Protein AF-A0A1I7TCU0-F1 (afdb_monomer_lite)

pLDDT: mean 70.26, std 19.65, range [34.94, 95.06]

Structure (mmCIF, N/CA/C/O backbone):
data_AF-A0A1I7TCU0-F1
#
_entry.id   AF-A0A1I7TCU0-F1
#
loop_
_atom_site.group_PDB
_atom_site.id
_atom_site.type_symbol
_atom_site.label_atom_id
_atom_site.label_alt_id
_atom_site.label_comp_id
_atom_site.label_asym_id
_atom_site.label_entity_id
_atom_site.label_seq_id
_atom_site.pdbx_PDB_ins_code
_atom_site.Cartn_x
_atom_site.Cartn_y
_atom_site.Cartn_z
_atom_site.occupancy
_atom_site.B_iso_or_equiv
_atom_site.auth_seq_id
_atom_site.auth_comp_id
_atom_site.auth_asym_id
_atom_sit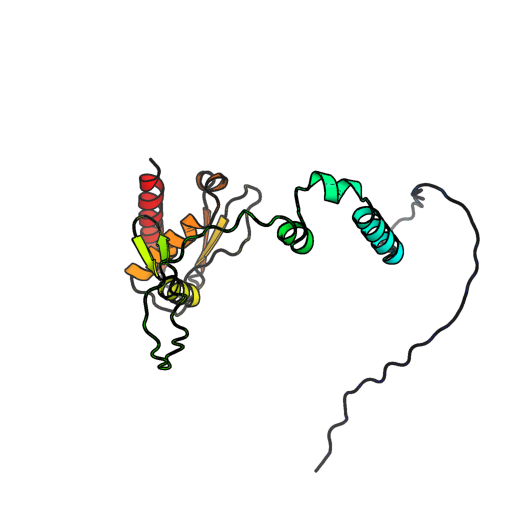e.auth_atom_id
_atom_site.pdbx_PDB_model_num
ATOM 1 N N . MET A 1 1 ? 6.131 -54.864 11.790 1.00 41.53 1 MET A N 1
ATOM 2 C CA . MET A 1 1 ? 5.250 -53.780 11.308 1.00 41.53 1 MET A CA 1
ATOM 3 C C . MET A 1 1 ? 4.269 -53.471 12.425 1.00 41.53 1 MET A C 1
ATOM 5 O O . MET A 1 1 ? 3.499 -54.346 12.789 1.00 41.53 1 MET A O 1
ATOM 9 N N . GLN A 1 2 ? 4.411 -52.311 13.063 1.00 43.50 2 GLN A N 1
ATOM 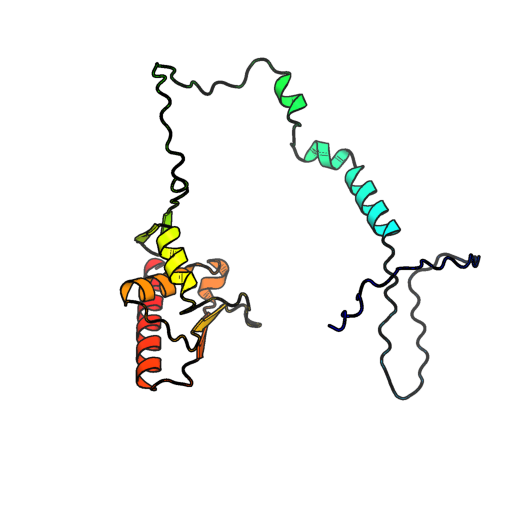10 C CA . GLN A 1 2 ? 3.637 -51.897 14.238 1.00 43.50 2 GLN A CA 1
ATOM 11 C C . GLN A 1 2 ? 2.516 -50.969 13.753 1.00 43.50 2 GLN A C 1
ATOM 13 O O . GLN A 1 2 ? 2.802 -49.998 13.057 1.00 43.50 2 GLN A O 1
ATOM 18 N N . ALA A 1 3 ? 1.257 -51.303 14.044 1.00 51.03 3 ALA A N 1
ATOM 19 C CA . ALA A 1 3 ? 0.108 -50.474 13.687 1.00 51.03 3 ALA A CA 1
ATOM 20 C C . ALA A 1 3 ? -0.035 -49.307 14.679 1.00 51.03 3 ALA A C 1
ATOM 22 O O . ALA A 1 3 ? 0.121 -49.496 15.886 1.00 51.03 3 ALA A O 1
ATOM 23 N N . ALA 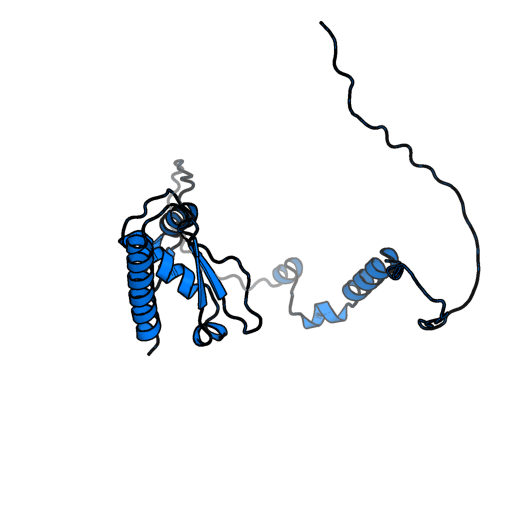A 1 4 ? -0.318 -48.109 14.164 1.00 55.81 4 ALA A N 1
ATOM 24 C CA . ALA A 1 4 ? -0.577 -46.916 14.966 1.00 55.81 4 ALA A CA 1
ATOM 25 C C . ALA A 1 4 ? -1.954 -46.997 15.661 1.00 55.81 4 ALA A C 1
ATOM 27 O O . ALA A 1 4 ? -2.890 -47.550 15.077 1.00 55.81 4 ALA A O 1
ATOM 28 N N . PRO A 1 5 ? -2.119 -46.446 16.878 1.00 54.72 5 PRO A N 1
ATOM 29 C CA . PRO A 1 5 ? -3.423 -46.358 17.521 1.00 54.72 5 PRO A CA 1
ATOM 30 C C . PRO A 1 5 ? -4.298 -45.282 16.855 1.00 54.72 5 PRO A C 1
ATOM 32 O O . PRO A 1 5 ? -3.839 -44.193 16.518 1.00 54.72 5 PRO A O 1
ATOM 35 N N . SER A 1 6 ? -5.572 -45.623 16.663 1.00 55.44 6 SER A N 1
ATOM 36 C CA . SER A 1 6 ? -6.629 -44.770 16.112 1.00 55.44 6 SER A CA 1
ATOM 37 C C . SER A 1 6 ? -7.042 -43.680 17.112 1.00 55.44 6 SER A C 1
ATOM 39 O O . SER A 1 6 ? -7.390 -43.992 18.249 1.00 55.44 6 SER A O 1
ATOM 41 N N . CYS A 1 7 ? -7.046 -42.415 16.681 1.00 45.56 7 CYS A N 1
ATOM 42 C CA . CYS A 1 7 ? -7.470 -41.246 17.467 1.00 45.56 7 CYS A CA 1
ATOM 43 C C . CYS A 1 7 ? -8.941 -40.864 17.216 1.00 45.56 7 CYS A C 1
ATOM 45 O O . CYS A 1 7 ? -9.263 -39.680 17.137 1.00 45.56 7 CYS A O 1
ATOM 47 N N . TYR A 1 8 ? -9.841 -41.836 17.048 1.00 44.91 8 TYR A N 1
ATOM 48 C CA . TYR A 1 8 ? -11.274 -41.542 16.960 1.00 44.91 8 TYR A CA 1
ATOM 49 C C . TYR A 1 8 ? -11.893 -41.601 18.362 1.00 44.91 8 TYR A C 1
ATOM 51 O O . TYR A 1 8 ? -12.174 -42.674 18.895 1.00 44.91 8 TYR A O 1
ATOM 59 N N . GLY A 1 9 ? -12.035 -40.431 18.990 1.00 46.19 9 GLY A N 1
ATOM 60 C CA . GLY A 1 9 ? -12.694 -40.276 20.285 1.00 46.19 9 GLY A CA 1
ATOM 61 C C . GLY A 1 9 ? -14.194 -40.544 20.171 1.00 46.19 9 GLY A C 1
ATOM 62 O O . GLY A 1 9 ? -14.894 -39.886 19.406 1.00 46.19 9 GLY A O 1
ATOM 63 N N . SER A 1 10 ? -14.678 -41.521 20.936 1.00 46.94 10 SER A N 1
ATOM 64 C CA . SER A 1 10 ? -16.099 -41.838 21.086 1.00 46.94 10 SER A CA 1
ATOM 65 C C . SER A 1 10 ? -16.767 -40.798 21.990 1.00 46.94 10 SER A C 1
ATOM 67 O O . SER A 1 10 ? -16.360 -40.631 23.140 1.00 46.94 10 SER A O 1
ATOM 69 N N . MET A 1 11 ? -17.778 -40.089 21.481 1.00 42.22 11 MET A N 1
ATOM 70 C CA . MET A 1 11 ? -18.630 -39.221 22.296 1.00 42.22 11 MET A CA 1
ATOM 71 C C . MET A 1 11 ? -19.687 -40.073 23.000 1.00 42.22 11 MET A C 1
ATOM 73 O O . MET A 1 11 ? -20.558 -40.648 22.349 1.00 42.22 11 MET A O 1
ATOM 77 N N . VAL A 1 12 ? -19.630 -40.129 24.330 1.00 50.09 12 VAL A N 1
ATOM 78 C CA . VAL A 1 12 ? -20.746 -40.587 25.165 1.00 50.09 12 VAL A CA 1
ATOM 79 C C . VAL A 1 12 ? -21.448 -39.354 25.731 1.00 50.09 12 VAL A C 1
ATOM 81 O O . VAL A 1 12 ? -20.839 -38.548 26.429 1.00 50.09 12 VAL A O 1
ATOM 84 N N . ALA A 1 13 ? -22.718 -39.168 25.373 1.00 40.75 13 ALA A N 1
ATOM 85 C CA . ALA A 1 13 ? -23.564 -38.135 25.954 1.00 40.75 13 ALA A CA 1
ATOM 86 C C . ALA A 1 13 ? -24.080 -38.629 27.312 1.00 40.75 13 ALA A C 1
ATOM 88 O O . ALA A 1 13 ? -24.827 -39.605 27.369 1.00 40.75 13 ALA A O 1
ATOM 89 N N . SER A 1 14 ? -23.676 -37.968 28.398 1.00 44.31 14 SER A N 1
ATOM 90 C CA . SER A 1 14 ? -24.295 -38.154 29.713 1.00 44.31 14 SER A CA 1
ATOM 91 C C . SER A 1 14 ? -25.498 -37.227 29.846 1.00 44.31 14 SER A C 1
ATOM 93 O O . SER A 1 14 ? -25.356 -36.009 29.774 1.00 44.31 14 SER A O 1
ATOM 95 N N . THR A 1 15 ? -26.672 -37.813 30.068 1.00 59.50 15 THR A N 1
ATOM 96 C CA . THR A 1 15 ? -27.892 -37.121 30.497 1.00 59.50 15 THR A CA 1
ATOM 97 C C . THR A 1 15 ? -28.121 -37.398 31.979 1.00 59.50 15 THR A C 1
ATOM 99 O O . THR A 1 15 ? -28.352 -38.548 32.355 1.00 59.50 15 THR A O 1
ATOM 102 N N . SER A 1 16 ? -28.052 -36.368 32.815 1.00 42.75 16 SER A N 1
ATOM 103 C CA . SER A 1 16 ? -28.503 -36.361 34.219 1.00 42.75 16 SER A CA 1
ATOM 104 C C . SER A 1 16 ? -28.614 -34.884 34.623 1.00 42.75 16 SER A C 1
ATOM 106 O O . SER A 1 16 ? -27.738 -34.112 34.245 1.00 42.75 16 SER A O 1
ATOM 108 N N . ASP A 1 17 ? -29.592 -34.350 35.341 1.00 38.56 17 ASP A N 1
ATOM 109 C CA . ASP A 1 17 ? -30.896 -34.780 35.844 1.00 38.56 17 ASP A CA 1
ATOM 110 C C . ASP A 1 17 ? -31.715 -33.483 36.023 1.00 38.56 17 ASP A C 1
ATOM 112 O O . ASP A 1 17 ? -31.148 -32.393 36.159 1.00 38.56 17 ASP A O 1
ATOM 116 N N . GLU A 1 18 ? -33.044 -33.584 36.029 1.00 42.94 18 GLU A N 1
ATOM 117 C CA . GLU A 1 18 ? -33.933 -32.475 36.380 1.00 42.94 18 GLU A CA 1
ATOM 118 C C . GLU A 1 18 ? -33.668 -31.981 37.813 1.00 42.94 18 GLU A C 1
ATOM 120 O O . GLU A 1 18 ? -33.726 -32.748 38.773 1.00 42.94 18 GLU A O 1
ATOM 125 N N . VAL A 1 19 ? -33.476 -30.669 37.975 1.00 36.31 19 VAL A N 1
ATOM 126 C CA . VAL A 1 19 ? -33.685 -29.982 39.255 1.00 36.31 19 VAL A CA 1
ATOM 127 C C . VAL A 1 19 ? -34.706 -28.878 39.036 1.00 36.31 19 VAL A C 1
ATOM 129 O O . VAL A 1 19 ? -34.426 -27.816 38.486 1.00 36.31 19 VAL A O 1
ATOM 132 N N . THR A 1 20 ? -35.921 -29.146 39.497 1.00 37.50 20 THR A N 1
ATOM 133 C CA . THR A 1 20 ? -36.952 -28.143 39.738 1.00 37.50 20 THR A CA 1
ATOM 134 C C . THR A 1 20 ? -36.518 -27.214 40.868 1.00 37.50 20 THR A C 1
ATOM 136 O O . THR A 1 20 ? -36.497 -27.623 42.029 1.00 37.50 20 THR A O 1
ATOM 139 N N . THR A 1 21 ? -36.275 -25.942 40.560 1.00 34.94 21 THR A N 1
ATOM 140 C CA . THR A 1 21 ? -36.410 -24.849 41.531 1.00 34.94 21 THR A CA 1
ATOM 141 C C . THR A 1 21 ? -37.226 -23.714 40.923 1.00 34.94 21 THR A C 1
ATOM 143 O O . THR A 1 21 ? -36.813 -22.968 40.042 1.00 34.94 21 THR A O 1
ATOM 146 N N . SER A 1 22 ? -38.449 -23.598 41.425 1.00 39.81 22 SER A N 1
ATOM 147 C CA . SER A 1 22 ? -39.273 -22.401 41.344 1.00 39.81 22 SER A CA 1
ATOM 148 C C . SER A 1 22 ? -38.563 -21.216 42.008 1.00 39.81 22 SER A C 1
ATOM 150 O O . SER A 1 22 ? -38.155 -21.357 43.158 1.00 39.81 22 SER A O 1
ATOM 152 N N . SER A 1 23 ? -38.504 -20.045 41.365 1.00 36.34 23 SER A N 1
ATOM 153 C CA . SER A 1 23 ? -39.036 -18.789 41.930 1.00 36.34 23 SER A CA 1
ATOM 154 C C . SER A 1 23 ? -38.720 -17.559 41.063 1.00 36.34 23 SER A C 1
ATOM 156 O O . SER A 1 23 ? -37.577 -17.278 40.730 1.00 36.34 23 SER A O 1
ATOM 158 N N . SER A 1 24 ? -39.789 -16.799 40.813 1.00 36.00 24 SER A N 1
ATOM 159 C CA . SER A 1 24 ? -39.897 -15.331 40.741 1.00 36.00 24 SER A CA 1
ATOM 160 C C . SER A 1 24 ? -39.019 -14.500 39.792 1.00 36.00 24 SER A C 1
ATOM 162 O O . SER A 1 24 ? -37.834 -14.276 40.009 1.00 36.00 24 SER A O 1
ATOM 164 N N . ARG A 1 25 ? -39.737 -13.864 38.856 1.00 50.84 25 ARG A N 1
ATOM 165 C CA . ARG A 1 25 ? -39.439 -12.601 38.161 1.00 50.84 25 ARG A CA 1
ATOM 166 C C . ARG A 1 25 ? -38.776 -11.534 39.051 1.00 50.84 25 ARG A C 1
ATOM 168 O O . ARG A 1 25 ? -39.312 -11.200 40.105 1.00 50.84 25 ARG A O 1
ATOM 175 N N . GLY A 1 26 ? -37.738 -10.892 38.517 1.00 41.38 26 GLY A N 1
ATOM 176 C CA . GLY A 1 26 ? -37.208 -9.596 38.954 1.00 41.38 26 GLY A CA 1
ATOM 177 C C . GLY A 1 26 ? -36.086 -9.112 38.018 1.00 41.38 26 GLY A C 1
ATOM 178 O O . GLY A 1 26 ? -35.429 -9.955 37.408 1.00 41.38 26 GLY A O 1
ATOM 179 N N . PRO A 1 27 ? -35.885 -7.790 37.842 1.00 46.47 27 PRO A N 1
ATOM 180 C CA . PRO A 1 27 ? -34.815 -7.246 37.001 1.00 46.47 27 PRO A CA 1
ATOM 181 C C . PRO A 1 27 ? -33.442 -7.542 37.621 1.00 46.47 27 PRO A C 1
ATOM 183 O O . PRO A 1 27 ? -33.354 -7.773 38.824 1.00 46.47 27 PRO A O 1
ATOM 186 N N . MET A 1 28 ? -32.380 -7.526 36.808 1.00 49.50 28 MET A N 1
ATOM 187 C CA . MET A 1 28 ? -31.005 -7.841 37.222 1.00 49.50 28 MET A CA 1
ATOM 188 C C . MET A 1 28 ? -30.594 -7.088 38.501 1.00 49.50 28 MET A C 1
ATOM 190 O O . MET A 1 28 ? -30.304 -5.893 38.464 1.00 49.50 28 MET A O 1
ATOM 194 N N . THR A 1 29 ? -30.569 -7.776 39.647 1.00 44.69 29 THR A N 1
ATOM 195 C CA . THR A 1 29 ? -30.084 -7.213 40.913 1.00 44.69 29 THR A CA 1
ATOM 196 C C . THR A 1 29 ? -28.619 -7.575 41.114 1.00 44.69 29 THR A C 1
ATOM 198 O O . THR A 1 29 ? -28.279 -8.747 41.268 1.00 44.69 29 THR A O 1
ATOM 201 N N . MET A 1 30 ? -27.755 -6.563 41.160 1.00 49.06 30 MET A N 1
ATOM 202 C CA . MET A 1 30 ? -26.343 -6.710 41.511 1.00 49.06 30 MET A CA 1
ATOM 203 C C . MET A 1 30 ? -26.199 -6.862 43.032 1.00 49.06 30 MET A C 1
ATOM 205 O O . MET A 1 30 ? -26.425 -5.903 43.769 1.00 49.06 30 MET A O 1
ATOM 209 N N . SER A 1 31 ? -25.799 -8.036 43.524 1.00 45.66 31 SER A N 1
ATOM 210 C CA . SER A 1 31 ? -25.366 -8.200 44.918 1.00 45.66 31 SER A CA 1
ATOM 211 C C . SER A 1 31 ? -23.853 -7.992 45.018 1.00 45.66 31 SER A C 1
ATOM 213 O O . SER A 1 31 ? -23.080 -8.812 44.526 1.00 45.66 31 SER A O 1
ATOM 215 N N . VAL A 1 32 ? -23.417 -6.898 45.651 1.00 41.59 32 VAL A N 1
ATOM 216 C CA . VAL A 1 32 ? -21.992 -6.613 45.888 1.00 41.59 32 VAL A CA 1
ATOM 217 C C . VAL A 1 32 ? -21.601 -7.076 47.291 1.00 41.59 32 VAL A C 1
ATOM 219 O O . VAL A 1 32 ? -21.849 -6.380 48.276 1.00 41.59 32 VAL A O 1
ATOM 222 N N . SER A 1 33 ? -20.942 -8.230 47.380 1.00 36.75 33 SER A N 1
ATOM 223 C CA . SER A 1 33 ? -20.223 -8.673 48.580 1.00 36.75 33 SER A CA 1
ATOM 224 C C . SER A 1 33 ? -18.779 -8.173 48.492 1.00 36.75 33 SER A C 1
ATOM 226 O O . SER A 1 33 ? -18.028 -8.586 47.613 1.00 36.75 33 SER A O 1
ATOM 228 N N . LYS A 1 34 ? -18.370 -7.264 49.385 1.00 46.72 34 LYS A N 1
ATOM 229 C CA . LYS A 1 34 ? -16.966 -6.842 49.512 1.00 46.72 34 LYS A CA 1
ATOM 230 C C . LYS A 1 34 ? -16.180 -7.874 50.320 1.00 46.72 34 LYS A C 1
ATOM 232 O O . LYS A 1 34 ? -16.332 -7.919 51.537 1.00 46.72 34 LYS A O 1
ATOM 237 N N . THR A 1 35 ? -15.260 -8.589 49.678 1.00 39.03 35 THR A N 1
ATOM 238 C CA . THR A 1 35 ? -14.090 -9.181 50.343 1.00 39.03 35 THR A CA 1
ATOM 239 C C . THR A 1 35 ? -12.841 -9.001 49.487 1.00 39.03 35 THR A C 1
ATOM 241 O O . THR A 1 35 ? -12.883 -9.073 48.263 1.00 39.03 35 THR A O 1
ATOM 244 N N . ASN A 1 36 ? -11.745 -8.689 50.174 1.00 46.25 36 ASN A N 1
ATOM 245 C CA . ASN A 1 36 ? -10.431 -8.372 49.633 1.00 46.25 36 ASN A CA 1
ATOM 246 C C . ASN A 1 36 ? -9.795 -9.563 48.896 1.00 46.25 36 ASN A C 1
ATOM 248 O O . ASN A 1 36 ? -9.922 -10.702 49.334 1.00 46.25 36 ASN A O 1
ATOM 252 N N . SER A 1 37 ? -9.006 -9.218 47.874 1.00 47.66 37 SER A N 1
ATOM 253 C CA . SER A 1 37 ? -8.049 -10.029 47.101 1.00 47.66 37 SER A CA 1
ATOM 254 C C . SER A 1 37 ? -8.576 -11.175 46.219 1.00 47.66 37 SER A C 1
ATOM 256 O O . SER A 1 37 ? -9.115 -12.157 46.708 1.00 47.66 37 SER A O 1
ATOM 258 N N . GLN A 1 38 ? -8.174 -11.080 44.940 1.00 55.03 38 GLN A N 1
ATOM 259 C CA . GLN A 1 38 ? -7.922 -12.164 43.978 1.00 55.03 38 GLN A CA 1
ATOM 260 C C . GLN A 1 38 ? -9.099 -12.613 43.082 1.00 55.03 38 GLN A C 1
ATOM 262 O O . GLN A 1 38 ? -10.087 -13.156 43.549 1.00 55.03 38 GLN A O 1
ATOM 267 N N . PHE A 1 39 ? -8.889 -12.432 41.768 1.00 45.09 39 PHE A N 1
ATOM 268 C CA . PHE A 1 39 ? -9.699 -12.886 40.625 1.00 45.09 39 PHE A CA 1
ATOM 269 C C . PHE A 1 39 ? -11.048 -12.167 40.416 1.00 45.09 39 PHE A C 1
ATOM 271 O O . PHE A 1 39 ? -11.992 -12.315 41.183 1.00 45.09 39 PHE A O 1
ATOM 278 N N . ILE A 1 40 ? -11.144 -11.382 39.334 1.00 55.41 40 ILE A N 1
ATOM 279 C CA . ILE A 1 40 ? -12.436 -10.926 38.806 1.00 55.41 40 ILE A CA 1
ATOM 280 C C . ILE A 1 40 ? -12.999 -12.116 38.037 1.00 55.41 40 ILE A C 1
ATOM 282 O O . ILE A 1 40 ? -12.583 -12.381 36.910 1.00 55.41 40 ILE A O 1
ATOM 286 N N . GLU A 1 41 ? -13.892 -12.866 38.671 1.00 57.72 41 GLU A N 1
ATOM 287 C CA . GLU A 1 41 ? -14.666 -13.887 37.979 1.00 57.72 41 GLU A CA 1
ATOM 288 C C . GLU A 1 41 ? -15.565 -13.187 36.957 1.00 57.72 41 GLU A C 1
ATOM 290 O O . GLU A 1 41 ? -16.316 -12.266 37.295 1.00 57.72 41 GLU A O 1
ATOM 295 N N . ALA A 1 42 ? -15.403 -13.551 35.682 1.00 54.69 42 ALA A N 1
ATOM 296 C CA . ALA A 1 42 ? -16.224 -12.999 34.619 1.00 54.69 42 ALA A CA 1
ATOM 297 C C . ALA A 1 42 ? -17.695 -13.290 34.955 1.00 54.69 42 ALA A C 1
ATOM 299 O O . ALA A 1 42 ? -18.003 -14.427 35.324 1.00 54.69 42 ALA A O 1
ATOM 300 N N . PRO A 1 43 ? -18.599 -12.300 34.841 1.00 62.03 43 PRO A N 1
ATOM 301 C CA . PRO A 1 43 ? -20.021 -12.544 35.010 1.00 62.03 43 PRO A CA 1
ATOM 302 C C . PRO A 1 43 ? -20.422 -13.743 34.153 1.00 62.03 43 PRO A C 1
ATOM 304 O O . PRO A 1 43 ? -20.087 -13.790 32.968 1.00 62.03 43 PRO A O 1
ATOM 307 N N . ALA A 1 44 ? -21.097 -14.725 34.747 1.00 64.69 44 ALA A N 1
ATOM 308 C CA . ALA A 1 44 ? -21.633 -15.841 33.989 1.00 64.69 44 ALA A CA 1
ATOM 309 C C . ALA A 1 44 ? -22.701 -15.288 33.036 1.00 64.69 44 ALA A C 1
ATOM 311 O O . ALA A 1 44 ? -23.836 -15.026 33.433 1.00 64.69 44 ALA A O 1
ATOM 312 N N . PHE A 1 45 ? -22.319 -15.049 31.783 1.00 61.88 45 PHE A N 1
ATOM 313 C CA . PHE A 1 45 ? -23.255 -14.737 30.716 1.00 61.88 45 PHE A CA 1
ATOM 314 C C . PHE A 1 45 ? -24.025 -16.017 30.421 1.00 61.88 45 PHE A C 1
ATOM 316 O O . PHE A 1 45 ? -23.554 -16.892 29.696 1.00 61.88 45 PHE A O 1
ATOM 323 N N . PHE A 1 46 ? -25.188 -16.160 31.046 1.00 73.06 46 PHE A N 1
ATOM 324 C CA . PHE A 1 46 ? -26.104 -17.233 30.708 1.00 73.06 46 PHE A CA 1
ATOM 325 C C . PHE A 1 46 ? -26.788 -16.855 29.394 1.00 73.06 46 PHE A C 1
ATOM 327 O O . PHE A 1 46 ? -27.769 -16.114 29.380 1.00 73.06 46 PHE A O 1
ATOM 334 N N . TYR A 1 47 ? -26.184 -17.279 28.286 1.00 76.00 47 TYR A N 1
ATOM 335 C CA . TYR A 1 47 ? -26.735 -17.075 26.956 1.00 76.00 47 TYR A CA 1
ATOM 336 C C . TYR A 1 47 ? -27.833 -18.109 26.709 1.00 76.00 47 TYR A C 1
ATOM 338 O O . TYR A 1 47 ? -27.564 -19.311 26.673 1.00 76.00 47 TYR A O 1
ATOM 346 N N . ASP A 1 48 ? -29.066 -17.635 26.570 1.00 81.50 48 ASP A N 1
ATOM 347 C CA . ASP A 1 48 ? -30.237 -18.469 26.328 1.00 81.50 48 ASP A CA 1
ATOM 348 C C . ASP A 1 48 ? -30.616 -18.422 24.843 1.00 81.50 48 ASP A C 1
ATOM 350 O O . ASP A 1 48 ? -31.322 -17.528 24.375 1.00 81.50 48 ASP A O 1
ATOM 354 N N . MET A 1 49 ? -30.133 -19.417 24.100 1.00 83.25 49 MET A N 1
ATOM 355 C CA . MET A 1 49 ? -30.372 -19.552 22.663 1.00 83.25 49 MET A CA 1
ATOM 356 C C . MET A 1 49 ? -31.865 -19.681 22.325 1.00 83.25 49 MET A C 1
ATOM 358 O O . MET A 1 49 ? -32.295 -19.235 21.259 1.00 83.25 49 MET A O 1
ATOM 362 N N . ASP A 1 50 ? -32.662 -20.274 23.217 1.00 81.94 50 ASP A N 1
ATOM 363 C CA . ASP A 1 50 ? -34.093 -20.470 22.993 1.00 81.94 50 ASP A CA 1
ATOM 364 C C . ASP A 1 50 ? -34.852 -19.140 23.045 1.00 81.94 50 ASP A C 1
ATOM 366 O O . ASP A 1 50 ? -35.799 -18.930 22.275 1.00 81.94 50 ASP A O 1
ATOM 370 N N . THR A 1 51 ? -34.407 -18.218 23.904 1.00 85.12 51 THR A N 1
ATOM 371 C CA . THR A 1 51 ? -34.939 -16.853 23.975 1.00 85.12 51 THR A CA 1
ATOM 372 C C . THR A 1 51 ? -34.654 -16.086 22.682 1.00 85.12 51 THR A C 1
ATOM 374 O O . THR A 1 51 ? -35.591 -15.574 22.065 1.00 85.12 51 THR A O 1
ATOM 377 N N . ASP A 1 52 ? -33.419 -16.116 22.183 1.00 86.12 52 ASP A N 1
ATOM 378 C CA . ASP A 1 52 ? -33.038 -15.433 20.939 1.00 86.12 52 ASP A CA 1
ATOM 379 C C . ASP A 1 52 ? -33.776 -16.001 19.710 1.00 86.12 52 ASP A C 1
ATOM 381 O O . ASP A 1 52 ? -34.288 -15.262 18.864 1.00 86.12 52 ASP A O 1
ATOM 385 N N . LEU A 1 53 ? -33.914 -17.331 19.624 1.00 84.88 53 LEU A N 1
ATOM 386 C CA . LEU A 1 53 ? -34.683 -18.003 18.566 1.00 84.88 53 LEU A CA 1
ATOM 387 C C . LEU A 1 53 ? -36.161 -17.606 18.583 1.00 84.88 53 LEU A C 1
ATOM 389 O O . LEU A 1 53 ? -36.812 -17.550 17.531 1.00 84.88 53 LEU A O 1
ATOM 393 N N . LYS A 1 54 ? -36.709 -17.351 19.771 1.00 84.81 54 LYS A N 1
ATOM 394 C CA . LYS A 1 54 ? -38.083 -16.890 19.936 1.00 84.81 54 LYS A CA 1
ATOM 395 C C . LYS A 1 54 ? -38.225 -15.437 19.508 1.00 84.81 54 LYS A C 1
ATOM 397 O O . LYS A 1 54 ? -39.172 -15.138 18.782 1.00 84.81 54 LYS A O 1
ATOM 402 N N . GLU A 1 55 ? -37.299 -14.564 19.884 1.00 85.56 55 GLU A N 1
ATOM 403 C CA . GLU A 1 55 ? -37.294 -13.164 19.450 1.00 85.56 55 GLU A CA 1
ATOM 404 C C . GLU A 1 55 ? -37.195 -13.051 17.928 1.00 85.56 55 GLU A C 1
ATOM 406 O O . GLU A 1 55 ? -38.041 -12.406 17.307 1.00 85.56 55 GLU A O 1
ATOM 411 N N . LEU A 1 56 ? -36.275 -13.791 17.304 1.00 82.69 56 LEU A N 1
ATOM 412 C CA . LEU A 1 56 ? -36.124 -13.823 15.849 1.00 82.69 56 LEU A CA 1
ATOM 413 C C . LEU A 1 56 ? -37.394 -14.316 15.143 1.00 82.69 56 LEU A C 1
ATOM 415 O O . LEU A 1 56 ? -37.856 -13.710 14.177 1.00 82.69 56 LEU A O 1
ATOM 419 N N . LYS A 1 57 ? -37.999 -15.406 15.631 1.00 78.69 57 LYS A N 1
ATOM 420 C CA . LYS A 1 57 ? -39.267 -15.915 15.081 1.00 78.69 57 LYS A CA 1
ATOM 421 C C . LYS A 1 57 ? -40.413 -14.928 15.254 1.00 78.69 57 LYS A C 1
ATOM 423 O O . LYS A 1 57 ? -41.333 -14.944 14.444 1.00 78.69 57 LYS A O 1
ATOM 428 N N . THR A 1 58 ? -40.386 -14.121 16.308 1.00 83.19 58 THR A N 1
ATOM 429 C CA . THR A 1 58 ? -41.417 -13.114 16.569 1.00 83.19 58 THR A CA 1
ATOM 430 C C . THR A 1 58 ? -41.243 -11.929 15.625 1.00 83.19 58 THR A C 1
ATOM 432 O O . THR A 1 58 ? -42.214 -11.540 14.990 1.00 83.19 58 THR A O 1
ATOM 435 N N . ALA A 1 59 ? -40.009 -11.459 15.425 1.00 76.62 59 ALA A N 1
ATOM 436 C CA . ALA A 1 59 ? -39.682 -10.424 14.444 1.00 76.62 59 ALA A CA 1
ATOM 437 C C . ALA A 1 59 ? -40.034 -10.846 13.006 1.00 76.62 59 ALA A C 1
ATOM 439 O O . ALA A 1 59 ? -40.577 -10.059 12.243 1.00 76.62 59 ALA A O 1
ATOM 440 N N . LEU A 1 60 ? -39.793 -12.109 12.640 1.00 73.44 60 LEU A N 1
ATOM 441 C CA . LEU A 1 60 ? -40.157 -12.643 11.320 1.00 73.44 60 LEU A CA 1
ATOM 442 C C . LEU A 1 60 ? -41.661 -12.892 11.142 1.00 73.44 60 LEU A C 1
ATOM 444 O O . LEU A 1 60 ? -42.142 -12.954 10.013 1.00 73.44 60 LEU A O 1
ATOM 448 N N . LYS A 1 61 ? -42.399 -13.090 12.239 1.00 70.62 61 LYS A N 1
ATOM 449 C CA . LYS A 1 61 ? -43.861 -13.237 12.220 1.00 70.62 61 LYS A CA 1
ATOM 450 C C . LYS A 1 61 ? -44.591 -11.905 12.234 1.00 70.62 61 LYS A C 1
ATOM 452 O O . LYS A 1 61 ? -45.812 -11.924 12.095 1.00 70.62 61 LYS A O 1
ATOM 457 N N . ASP A 1 62 ? -43.887 -10.795 12.422 1.00 68.69 62 ASP A N 1
ATOM 458 C CA . ASP A 1 62 ? -44.480 -9.471 12.356 1.00 68.69 62 ASP A CA 1
ATOM 459 C C . ASP A 1 62 ? -44.842 -9.180 10.892 1.00 68.69 62 ASP A C 1
ATOM 461 O O . ASP A 1 62 ? -44.025 -8.744 10.081 1.00 68.69 62 ASP A O 1
ATOM 465 N N . VAL A 1 63 ? -46.072 -9.559 10.528 1.00 59.09 63 VAL A N 1
ATOM 466 C CA . VAL A 1 63 ? -46.617 -9.531 9.159 1.00 59.09 63 VAL A CA 1
ATOM 467 C C . VAL A 1 63 ? -46.581 -8.114 8.571 1.00 59.09 63 VAL A C 1
ATOM 469 O O . VAL A 1 63 ? -46.511 -7.952 7.354 1.00 59.09 63 VAL A O 1
ATOM 472 N N . ASP A 1 64 ? -46.535 -7.093 9.424 1.00 59.81 64 ASP A N 1
ATOM 473 C CA . ASP A 1 64 ? -46.505 -5.692 9.017 1.00 59.81 64 ASP A CA 1
ATOM 474 C C . ASP A 1 64 ? -45.138 -5.247 8.451 1.00 59.81 64 ASP A C 1
ATOM 476 O O . ASP A 1 64 ? -45.098 -4.347 7.613 1.00 59.81 64 ASP A O 1
ATOM 480 N N . LEU A 1 65 ? -44.025 -5.925 8.780 1.00 57.25 65 LEU A N 1
ATOM 481 C CA . LEU A 1 65 ? -42.703 -5.618 8.199 1.00 57.25 65 LEU A CA 1
ATOM 482 C C . LEU A 1 65 ? -42.600 -5.985 6.712 1.00 57.25 65 LEU A C 1
ATOM 484 O O . LEU A 1 65 ? -41.884 -5.333 5.950 1.00 57.25 65 LEU A O 1
ATOM 488 N N . LEU A 1 66 ? -43.304 -7.033 6.281 1.00 55.19 66 LEU A N 1
ATOM 489 C CA . LEU A 1 66 ? -43.280 -7.483 4.887 1.00 55.19 66 LEU A CA 1
ATOM 490 C C . LEU A 1 66 ? -44.136 -6.590 3.984 1.00 55.19 66 LEU A C 1
ATOM 492 O O . LEU A 1 66 ? -43.767 -6.359 2.831 1.00 55.19 66 LEU A O 1
ATOM 496 N N . ASN A 1 67 ? -45.237 -6.055 4.514 1.00 58.94 67 ASN A N 1
ATOM 497 C CA . ASN A 1 67 ? -46.165 -5.231 3.744 1.00 58.94 67 ASN A CA 1
ATOM 498 C C . ASN A 1 67 ? -45.588 -3.840 3.422 1.00 58.94 67 ASN A C 1
ATOM 500 O O . ASN A 1 67 ? -45.838 -3.330 2.331 1.00 58.94 67 ASN A O 1
ATOM 504 N N . ASP A 1 68 ? -44.764 -3.268 4.309 1.00 57.69 68 ASP A N 1
ATOM 505 C CA . ASP A 1 68 ? -44.110 -1.963 4.096 1.00 57.69 68 ASP A CA 1
ATOM 506 C C . ASP A 1 68 ? -42.757 -2.055 3.359 1.00 57.69 68 ASP A C 1
ATOM 508 O O . ASP A 1 68 ? -42.231 -1.052 2.878 1.00 57.69 68 ASP A O 1
ATOM 512 N N . SER A 1 69 ? -42.187 -3.257 3.198 1.00 58.56 69 SER A N 1
ATOM 513 C CA . SER A 1 69 ? -40.885 -3.447 2.533 1.00 58.56 69 SER A CA 1
ATOM 514 C C . SER A 1 69 ? -40.938 -3.289 1.002 1.00 58.56 69 SER A C 1
ATOM 516 O O . SER A 1 69 ? -39.889 -3.304 0.352 1.00 58.56 69 SER A O 1
ATOM 518 N N . GLY A 1 70 ? -42.128 -3.208 0.393 1.00 62.34 70 GLY A N 1
ATOM 519 C CA . GLY A 1 70 ? -42.294 -3.155 -1.069 1.00 62.34 70 GLY A CA 1
ATOM 520 C C . GLY A 1 70 ? -41.843 -4.428 -1.806 1.00 62.34 70 GLY A C 1
ATOM 521 O O . GLY A 1 70 ? -41.780 -4.454 -3.040 1.00 62.34 70 GLY A O 1
ATOM 522 N N . TYR A 1 71 ? -41.524 -5.494 -1.069 1.00 60.31 71 TYR A N 1
ATOM 523 C CA . TYR A 1 71 ? -41.015 -6.741 -1.619 1.00 60.31 71 TYR A CA 1
ATOM 524 C C . TYR A 1 71 ? -42.181 -7.611 -2.107 1.00 60.31 71 TYR A C 1
ATOM 526 O O . TYR A 1 71 ? -42.814 -8.323 -1.335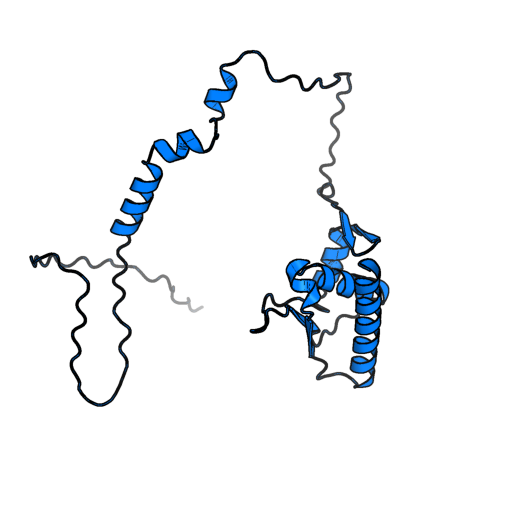 1.00 60.31 71 TYR A O 1
ATOM 534 N N . ARG A 1 72 ? -42.478 -7.568 -3.412 1.00 60.38 72 ARG A N 1
ATOM 535 C CA . ARG A 1 72 ? -43.431 -8.498 -4.047 1.00 60.38 72 ARG A CA 1
ATOM 536 C C . ARG A 1 72 ? -42.744 -9.823 -4.343 1.00 60.38 72 ARG A C 1
ATOM 538 O O . ARG A 1 72 ? -41.798 -9.864 -5.133 1.00 60.38 72 ARG A O 1
ATOM 545 N N . SER A 1 73 ? -43.258 -10.903 -3.760 1.00 58.88 73 SER A N 1
ATOM 546 C CA . SER A 1 73 ? -42.818 -12.262 -4.077 1.00 58.88 73 SER A CA 1
ATOM 547 C C . SER A 1 73 ? -42.927 -12.532 -5.582 1.00 58.88 73 SER A C 1
ATOM 549 O O . SER A 1 73 ? -43.852 -12.068 -6.253 1.00 58.88 73 SER A O 1
ATOM 551 N N . VAL A 1 74 ? -41.991 -13.318 -6.118 1.00 57.78 74 VAL A N 1
ATOM 552 C CA . VAL A 1 74 ? -41.936 -13.712 -7.538 1.00 57.78 74 VAL A CA 1
ATOM 553 C C . VAL A 1 74 ? -43.262 -14.332 -8.002 1.00 57.78 74 VAL A C 1
ATOM 555 O O . VAL A 1 74 ? -43.701 -14.083 -9.122 1.00 57.78 74 VAL A O 1
ATOM 558 N N . MET A 1 75 ? -43.945 -15.056 -7.111 1.00 57.12 75 MET A N 1
ATOM 559 C CA . MET A 1 75 ? -45.259 -15.663 -7.356 1.00 57.12 75 MET A CA 1
ATOM 560 C C . MET A 1 75 ? -46.380 -14.635 -7.568 1.00 57.12 75 MET A C 1
ATOM 562 O O . MET A 1 75 ? -47.318 -14.890 -8.312 1.00 57.12 75 MET A O 1
ATOM 566 N N . GLU A 1 76 ? -46.289 -13.463 -6.939 1.00 58.47 76 GLU A N 1
ATOM 567 C CA . GLU A 1 76 ? -47.287 -12.395 -7.057 1.00 58.47 76 GLU A CA 1
ATOM 568 C C . GLU A 1 76 ? -47.028 -11.504 -8.280 1.00 58.47 76 GLU A C 1
ATOM 570 O O . GLU A 1 76 ? -47.905 -10.768 -8.728 1.00 58.47 76 GLU A O 1
ATOM 575 N N . ARG A 1 77 ? -45.817 -11.553 -8.847 1.00 55.97 77 ARG A N 1
ATOM 576 C CA . ARG A 1 77 ? -45.436 -10.780 -10.037 1.00 55.97 77 ARG A CA 1
ATOM 577 C C . ARG A 1 77 ? -45.987 -11.381 -11.335 1.00 55.97 77 ARG A C 1
ATOM 579 O O . ARG A 1 77 ? -46.156 -10.649 -12.304 1.00 55.97 77 ARG A O 1
ATOM 586 N N . SER A 1 78 ? -46.296 -12.678 -11.353 1.00 55.16 78 SER A N 1
ATOM 587 C CA . SER A 1 78 ? -46.738 -13.410 -12.551 1.00 55.16 78 SER A CA 1
ATOM 588 C C . SER A 1 78 ? -48.249 -13.366 -12.817 1.00 55.16 78 SER A C 1
ATOM 590 O O . SER A 1 78 ? -48.696 -13.842 -13.856 1.00 55.16 78 SER A O 1
ATOM 592 N N . SER A 1 79 ? -49.052 -12.777 -11.925 1.00 52.78 79 SER A N 1
ATOM 593 C CA . SER A 1 79 ? -50.517 -12.711 -12.061 1.00 52.78 79 SER A CA 1
ATOM 594 C C . SER A 1 79 ? -51.031 -11.521 -12.888 1.00 52.78 79 SER A C 1
ATOM 596 O O . SER A 1 79 ? -52.242 -11.374 -13.065 1.00 52.78 79 SER A O 1
ATOM 598 N N . HIS A 1 80 ? -50.145 -10.680 -13.437 1.00 46.72 80 HIS A N 1
ATOM 599 C CA . HIS A 1 80 ? -50.518 -9.605 -14.361 1.00 46.72 80 HIS A CA 1
ATOM 600 C C . HIS A 1 80 ? -50.026 -9.909 -15.785 1.00 46.72 80 HIS A C 1
ATOM 602 O O . HIS A 1 80 ? -48.817 -9.953 -16.005 1.00 46.72 80 HIS A O 1
ATOM 608 N N . PRO A 1 81 ? -50.925 -10.059 -16.776 1.00 49.22 81 PRO A N 1
ATOM 609 C CA . PRO A 1 81 ? -50.550 -10.453 -18.135 1.00 49.22 81 PRO A CA 1
ATOM 610 C C . PRO A 1 81 ? -49.908 -9.339 -18.986 1.00 49.22 81 PRO A C 1
ATOM 612 O O . PRO A 1 81 ? -49.748 -9.521 -20.185 1.00 49.22 81 PRO A O 1
ATOM 615 N N . PHE A 1 82 ? -49.510 -8.198 -18.416 1.00 50.19 82 PHE A N 1
ATOM 616 C CA . PHE A 1 82 ? -48.882 -7.113 -19.179 1.00 50.19 82 PHE A CA 1
ATOM 617 C C . PHE A 1 82 ? -47.860 -6.342 -18.339 1.00 50.19 82 PHE A C 1
ATOM 619 O O . PHE A 1 82 ? -48.193 -5.299 -17.790 1.00 50.19 82 PHE A O 1
ATOM 626 N N . SER A 1 83 ? -46.623 -6.842 -18.229 1.00 42.97 83 SER A N 1
ATOM 627 C CA . SER A 1 83 ? -45.414 -5.999 -18.122 1.00 42.97 83 SER A CA 1
ATOM 628 C C . SER A 1 83 ? -44.132 -6.845 -18.147 1.00 42.97 83 SER A C 1
ATOM 630 O O . SER A 1 83 ? -43.417 -6.965 -17.156 1.00 42.97 83 SER A O 1
ATOM 632 N N . THR A 1 84 ? -43.830 -7.439 -19.298 1.00 47.81 84 THR A N 1
ATOM 633 C CA . THR A 1 84 ? -42.458 -7.811 -19.678 1.00 47.81 84 THR A CA 1
ATOM 634 C C . THR A 1 84 ? -42.327 -7.565 -21.174 1.00 47.81 84 THR A C 1
ATOM 636 O O . THR A 1 84 ? -42.584 -8.448 -21.984 1.00 47.81 84 THR A O 1
ATOM 639 N N . SER A 1 85 ? -41.994 -6.331 -21.546 1.00 36.44 85 SER A N 1
ATOM 640 C CA . SER A 1 85 ? -41.573 -5.993 -22.906 1.00 36.44 85 SER A CA 1
ATOM 641 C C . SER A 1 85 ? -40.144 -5.466 -22.826 1.00 36.44 85 SER A C 1
ATOM 643 O O . SER A 1 85 ? -39.905 -4.264 -22.764 1.00 36.44 85 SER A O 1
ATOM 645 N N . LEU A 1 86 ? -39.191 -6.392 -22.726 1.00 42.81 86 LEU A N 1
ATOM 646 C CA . LEU A 1 86 ? -37.859 -6.182 -23.278 1.00 42.81 86 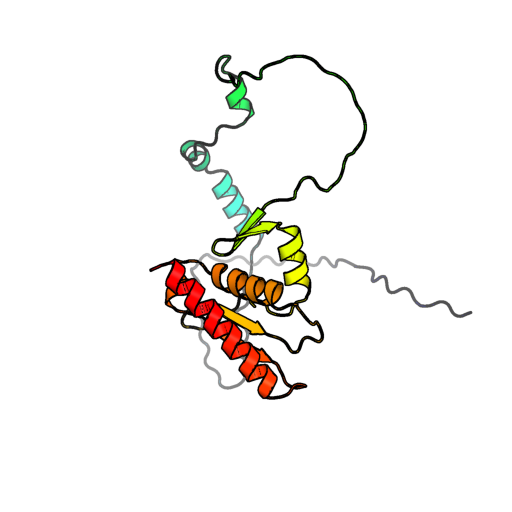LEU A CA 1
ATOM 647 C C . LEU A 1 86 ? -37.914 -6.852 -24.645 1.00 42.81 86 LEU A C 1
ATOM 649 O O . LEU A 1 86 ? -37.912 -8.075 -24.747 1.00 42.81 86 LEU A O 1
ATOM 653 N N . VAL A 1 87 ? -38.095 -6.037 -25.677 1.00 40.88 87 VAL A N 1
ATOM 654 C CA . VAL A 1 87 ? -38.045 -6.461 -27.076 1.00 40.88 87 VAL A CA 1
ATOM 655 C C . VAL A 1 87 ? -36.615 -6.909 -27.365 1.00 40.88 87 VAL A C 1
ATOM 657 O O . VAL A 1 87 ? -35.729 -6.089 -27.595 1.00 40.88 87 VAL A O 1
ATOM 660 N N . PHE A 1 88 ? -36.386 -8.217 -27.288 1.00 39.03 88 PHE A N 1
ATOM 661 C CA . PHE A 1 88 ? -35.223 -8.861 -27.874 1.00 39.03 88 PHE A CA 1
ATOM 662 C C . PHE A 1 88 ? -35.476 -8.967 -29.376 1.00 39.03 88 PHE A C 1
ATOM 664 O O . PHE A 1 88 ? -36.503 -9.485 -29.810 1.00 39.03 88 PHE A O 1
ATOM 671 N N . HIS A 1 89 ? -34.564 -8.406 -30.163 1.00 40.59 89 HIS A N 1
ATOM 672 C CA . HIS A 1 89 ? -34.558 -8.571 -31.607 1.00 40.59 89 HIS A CA 1
ATOM 673 C C . HIS A 1 89 ? -34.113 -10.012 -31.893 1.00 40.59 89 HIS A C 1
ATOM 675 O O . HIS A 1 89 ? -32.940 -10.343 -31.740 1.00 40.59 89 HIS A O 1
ATOM 681 N N . GLU A 1 90 ? -35.061 -10.876 -32.239 1.00 48.66 90 GLU A N 1
ATOM 682 C CA . GLU A 1 90 ? -34.786 -12.205 -32.776 1.00 48.66 90 GLU A CA 1
ATOM 683 C C . GLU A 1 90 ? -34.395 -12.058 -34.250 1.00 48.66 90 GLU A C 1
ATOM 685 O O . GLU A 1 90 ? -35.228 -11.675 -35.071 1.00 48.66 90 GLU A O 1
ATOM 690 N N . ASP A 1 91 ? -33.142 -12.361 -34.592 1.00 44.88 91 ASP A N 1
ATOM 691 C CA . ASP A 1 91 ? -32.845 -12.949 -35.899 1.00 44.88 91 ASP A CA 1
ATOM 692 C C . ASP A 1 91 ? -31.632 -13.895 -35.808 1.00 44.88 91 ASP A C 1
ATOM 694 O O . ASP A 1 91 ? -30.485 -13.480 -35.670 1.00 44.88 91 ASP A O 1
ATOM 698 N N . ASN A 1 92 ? -31.969 -15.185 -35.797 1.00 43.25 92 ASN A N 1
ATOM 699 C CA . ASN A 1 92 ? -31.364 -16.299 -36.527 1.00 43.25 92 ASN A CA 1
ATOM 700 C C . ASN A 1 92 ? -29.833 -16.533 -36.491 1.00 43.25 92 ASN A C 1
ATOM 702 O O . ASN A 1 92 ? -29.056 -15.829 -37.131 1.00 43.25 92 ASN A O 1
ATOM 706 N N . GLY A 1 93 ? -29.430 -17.660 -35.888 1.00 38.53 93 GLY A N 1
ATOM 707 C CA . GLY A 1 93 ? -28.094 -18.240 -36.070 1.00 38.53 93 GLY A CA 1
ATOM 708 C C . GLY A 1 93 ? -27.697 -19.239 -34.987 1.00 38.53 93 GLY A C 1
ATOM 709 O O . GLY A 1 93 ? -26.880 -18.929 -34.130 1.00 38.53 93 GLY A O 1
ATOM 710 N N . PHE A 1 94 ? -28.292 -20.431 -35.018 1.00 44.06 94 PHE A N 1
ATOM 711 C CA . PHE A 1 94 ? -27.783 -21.606 -34.312 1.00 44.06 94 PHE A CA 1
ATOM 712 C C . PHE A 1 94 ? -26.476 -22.044 -34.980 1.00 44.06 94 PHE A C 1
ATOM 714 O O . PHE A 1 94 ? -26.522 -22.561 -36.090 1.00 44.06 94 PHE A O 1
ATOM 721 N N . ASP A 1 95 ? -25.352 -21.846 -34.299 1.00 40.69 95 ASP A N 1
ATOM 722 C CA . ASP A 1 95 ? -24.195 -22.733 -34.385 1.00 40.69 95 ASP A CA 1
ATOM 723 C C . ASP A 1 95 ? -23.612 -22.865 -32.978 1.00 40.69 95 ASP A C 1
ATOM 725 O O . ASP A 1 95 ? -23.235 -21.893 -32.325 1.00 40.69 95 ASP A O 1
ATOM 729 N N . SER A 1 96 ? -23.664 -24.097 -32.481 1.00 55.50 96 SER A N 1
ATOM 730 C CA . SER A 1 96 ? -23.082 -24.498 -31.209 1.00 55.50 96 SER A CA 1
ATOM 731 C C . SER A 1 96 ? -21.658 -24.953 -31.492 1.00 55.50 96 SER A C 1
ATOM 733 O O . SER A 1 96 ? -21.477 -26.033 -32.047 1.00 55.50 96 SER A O 1
ATOM 735 N N . GLU A 1 97 ? -20.670 -24.153 -31.103 1.00 51.06 97 GLU A N 1
ATOM 736 C CA . GLU A 1 97 ? -19.292 -24.610 -30.948 1.00 51.06 97 GLU A CA 1
ATOM 737 C C . GLU A 1 97 ? -18.760 -24.142 -29.594 1.00 51.06 97 GLU A C 1
ATOM 739 O O . GLU A 1 97 ? -18.909 -22.987 -29.189 1.00 51.06 97 GLU A O 1
ATOM 744 N N . ASP A 1 98 ? -18.211 -25.116 -28.881 1.00 54.47 98 ASP A N 1
ATOM 745 C CA . ASP A 1 98 ? -17.580 -25.009 -27.583 1.00 54.47 98 ASP A CA 1
ATOM 746 C C . ASP A 1 98 ? -16.454 -23.968 -27.584 1.00 54.47 98 ASP A C 1
ATOM 748 O O . ASP A 1 98 ? -15.467 -24.117 -28.297 1.00 54.47 98 ASP A O 1
ATOM 752 N N . ASP A 1 99 ? -16.558 -22.973 -26.707 1.00 48.81 99 ASP A N 1
ATOM 753 C CA . ASP A 1 99 ? -15.412 -22.519 -25.920 1.00 48.81 99 ASP A CA 1
ATOM 754 C C . ASP A 1 99 ? -15.946 -21.775 -24.692 1.00 48.81 99 ASP A C 1
ATOM 756 O O . ASP A 1 99 ? -16.091 -20.548 -24.664 1.00 48.81 99 ASP A O 1
ATOM 760 N N . ALA A 1 100 ? -16.272 -22.532 -23.641 1.00 54.28 100 ALA A N 1
ATOM 761 C CA . ALA A 1 100 ? -16.315 -21.985 -22.289 1.00 54.28 100 ALA A CA 1
ATOM 762 C C . ALA A 1 100 ? -14.877 -21.620 -21.885 1.00 54.28 100 ALA A C 1
ATOM 764 O O . ALA A 1 100 ? -14.253 -22.254 -21.041 1.00 54.28 100 ALA A O 1
ATOM 765 N N . SER A 1 101 ? -14.328 -20.604 -22.547 1.00 54.94 101 SER A N 1
ATOM 766 C CA . SER A 1 101 ? -13.221 -19.841 -22.019 1.00 54.94 101 SER A CA 1
ATOM 767 C C . SER A 1 101 ? -13.727 -19.242 -20.712 1.00 54.94 101 SER A C 1
ATOM 769 O O . SER A 1 101 ? -14.539 -18.317 -20.686 1.00 54.94 101 SER A O 1
ATOM 771 N N . ASP A 1 102 ? -13.235 -19.769 -19.597 1.00 57.06 102 ASP A N 1
ATOM 772 C CA . ASP A 1 102 ? -13.428 -19.216 -18.254 1.00 57.06 102 ASP A CA 1
ATOM 773 C C . ASP A 1 102 ? -12.821 -17.789 -18.108 1.00 57.06 102 ASP A C 1
ATOM 775 O O . ASP A 1 102 ? -12.605 -17.295 -17.003 1.00 57.06 102 ASP A O 1
ATOM 779 N N . GLU A 1 103 ? -12.544 -17.091 -19.216 1.00 56.44 103 GLU A N 1
ATOM 780 C CA . GLU A 1 103 ? -11.933 -15.762 -19.304 1.00 56.44 103 GLU A CA 1
ATOM 781 C C . GLU A 1 103 ? -12.959 -14.619 -19.430 1.00 56.44 103 GLU A C 1
ATOM 783 O O . GLU A 1 103 ? -12.587 -13.457 -19.592 1.00 56.44 103 GLU A O 1
ATOM 788 N N . HIS A 1 104 ? -14.265 -14.897 -19.354 1.00 59.06 104 HIS A N 1
ATOM 789 C CA . HIS A 1 104 ? -15.280 -13.870 -19.623 1.00 59.06 104 HIS A CA 1
ATOM 790 C C . HIS A 1 104 ? -15.499 -12.850 -18.485 1.00 59.06 104 HIS A C 1
ATOM 792 O O . HIS A 1 104 ? -16.120 -11.810 -18.698 1.00 59.06 104 HIS A O 1
ATOM 798 N N . TRP A 1 105 ? -14.962 -13.073 -17.284 1.00 58.81 105 TRP A N 1
ATOM 799 C CA . TRP A 1 105 ? -15.088 -12.107 -16.182 1.00 58.81 105 TRP A CA 1
ATOM 800 C C . TRP A 1 105 ? -13.956 -11.074 -16.126 1.00 58.81 105 TRP A C 1
ATOM 802 O O . TRP A 1 105 ? -13.691 -10.535 -15.050 1.00 58.81 105 TRP A O 1
ATOM 812 N N . ASP A 1 106 ? -13.310 -10.757 -17.256 1.00 69.44 106 ASP A N 1
ATOM 813 C CA . ASP A 1 106 ? -12.316 -9.677 -17.370 1.00 69.44 106 ASP A CA 1
ATOM 814 C C . ASP A 1 106 ? -12.992 -8.300 -17.178 1.00 69.44 106 ASP A C 1
ATOM 816 O O . ASP A 1 106 ? -13.188 -7.493 -18.090 1.00 69.44 106 ASP A O 1
ATOM 820 N N . GLY A 1 107 ? -13.397 -8.027 -15.940 1.00 88.62 107 GLY A N 1
ATOM 821 C CA . GLY A 1 107 ? -13.830 -6.720 -15.502 1.00 88.62 107 GLY A CA 1
ATOM 822 C C . GLY A 1 107 ? -12.653 -5.753 -15.507 1.00 88.62 107 GLY A C 1
ATOM 823 O O . GLY A 1 107 ? -11.479 -6.132 -15.438 1.00 88.62 107 GLY A O 1
ATOM 824 N N . TYR A 1 108 ? -12.984 -4.472 -15.573 1.00 91.94 108 TYR A N 1
ATOM 825 C CA . TYR A 1 108 ? -12.003 -3.401 -15.538 1.00 91.94 108 TYR A CA 1
ATOM 826 C C . TYR A 1 108 ? -12.231 -2.546 -14.304 1.00 91.94 108 TYR A C 1
ATOM 828 O O . TYR A 1 108 ? -13.370 -2.250 -13.942 1.00 91.94 108 TYR A O 1
ATOM 836 N N . LEU A 1 109 ? -11.136 -2.113 -13.699 1.00 91.81 109 LEU A N 1
ATOM 837 C CA . LEU A 1 109 ? -11.120 -1.150 -12.618 1.00 91.81 109 LEU A CA 1
ATOM 838 C C . LEU A 1 109 ? -10.495 0.154 -13.115 1.00 91.81 109 LEU A C 1
ATOM 840 O O . LEU A 1 109 ? -9.562 0.147 -13.916 1.00 91.81 109 LEU A O 1
ATOM 844 N N . THR A 1 110 ? -11.004 1.279 -12.621 1.00 90.75 110 THR A N 1
ATOM 845 C CA . THR A 1 110 ? -10.365 2.582 -12.823 1.00 90.75 110 THR A CA 1
ATOM 846 C C . THR A 1 110 ? -9.429 2.855 -11.651 1.00 90.75 110 THR A C 1
ATOM 848 O O . THR A 1 110 ? -9.869 2.832 -10.504 1.00 90.75 110 THR A O 1
ATOM 851 N N . VAL A 1 111 ? -8.148 3.091 -11.930 1.00 89.00 111 VAL A N 1
ATOM 852 C CA . VAL A 1 111 ? -7.140 3.471 -10.935 1.00 89.00 111 VAL A CA 1
ATOM 853 C C . VAL A 1 111 ? -6.562 4.820 -11.349 1.00 89.00 111 VAL A C 1
ATOM 855 O O . VAL A 1 111 ? -5.709 4.917 -12.227 1.00 89.00 111 VAL A O 1
ATOM 858 N N . GLY A 1 112 ? -7.025 5.893 -10.710 1.00 82.94 112 GLY A N 1
ATOM 859 C CA . GLY A 1 112 ? -6.719 7.252 -11.153 1.00 82.94 112 GLY A CA 1
ATOM 860 C C . GLY A 1 112 ? -7.385 7.534 -12.501 1.00 82.94 112 GLY A C 1
ATOM 861 O O . GLY A 1 112 ? -8.605 7.467 -12.600 1.00 82.94 112 GLY A O 1
ATOM 862 N N . ALA A 1 113 ? -6.591 7.834 -13.530 1.00 82.50 113 ALA A N 1
ATOM 863 C CA . ALA A 1 113 ? -7.085 8.027 -14.897 1.00 82.50 113 ALA A CA 1
ATOM 864 C C . ALA A 1 113 ? -7.030 6.745 -15.751 1.00 82.50 113 ALA A C 1
ATOM 866 O O . ALA A 1 113 ? -7.560 6.721 -16.862 1.00 82.50 113 ALA A O 1
ATOM 867 N N . ASP A 1 114 ? -6.392 5.689 -15.244 1.00 88.38 114 ASP A N 1
ATOM 868 C CA . ASP A 1 114 ? -6.059 4.502 -16.022 1.00 88.38 114 ASP A CA 1
ATOM 869 C C . ASP A 1 114 ? -7.139 3.422 -15.853 1.00 88.38 114 ASP A C 1
ATOM 871 O O . ASP A 1 114 ? -7.602 3.149 -14.742 1.00 88.38 114 ASP A O 1
ATOM 875 N N . ARG A 1 115 ? -7.542 2.782 -16.959 1.00 92.25 115 ARG A N 1
ATOM 876 C CA . ARG A 1 115 ? -8.481 1.649 -16.959 1.00 92.25 115 ARG A CA 1
ATOM 877 C C . ARG A 1 115 ? -7.698 0.343 -17.043 1.00 92.25 115 ARG A C 1
ATOM 879 O O . ARG A 1 115 ? -7.154 0.017 -18.094 1.00 92.25 115 ARG A O 1
ATOM 886 N N . ILE A 1 116 ? -7.672 -0.404 -15.947 1.00 93.75 116 ILE A N 1
ATOM 887 C CA . ILE A 1 116 ? -6.840 -1.597 -15.759 1.00 93.75 116 ILE A CA 1
ATOM 888 C C . ILE A 1 116 ? -7.720 -2.842 -15.693 1.00 93.75 116 ILE A C 1
ATOM 890 O O . ILE A 1 116 ? -8.824 -2.793 -15.147 1.00 93.75 116 ILE A O 1
ATOM 894 N N . LYS A 1 117 ? -7.252 -3.971 -16.232 1.00 93.12 117 LYS A N 1
ATOM 895 C CA . LYS A 1 117 ? -7.938 -5.254 -16.043 1.00 93.12 117 LYS A CA 1
ATOM 896 C C . LYS A 1 117 ? -7.837 -5.698 -14.585 1.00 93.12 117 LYS A C 1
ATOM 898 O O . LYS A 1 117 ? -6.776 -5.616 -13.971 1.00 93.12 117 LYS A O 1
ATOM 903 N N . ILE A 1 118 ? -8.928 -6.224 -14.035 1.00 93.06 118 ILE A N 1
ATOM 904 C CA . ILE A 1 118 ? -8.946 -6.721 -12.651 1.00 93.06 118 ILE A CA 1
ATOM 905 C C . ILE A 1 118 ? -7.904 -7.828 -12.447 1.00 93.06 118 ILE A C 1
ATOM 907 O O . ILE A 1 118 ? -7.261 -7.856 -11.401 1.00 93.06 118 ILE A O 1
ATOM 911 N N . ARG A 1 119 ? -7.696 -8.692 -13.450 1.00 92.06 119 ARG A N 1
ATOM 912 C CA . ARG A 1 119 ? -6.683 -9.755 -13.416 1.00 92.06 119 ARG A CA 1
ATOM 913 C C . ARG A 1 119 ? -5.273 -9.202 -13.203 1.00 92.06 119 ARG A C 1
ATOM 915 O O . ARG A 1 119 ? -4.615 -9.594 -12.249 1.00 92.06 119 ARG A O 1
ATOM 922 N N . ASP A 1 120 ? -4.872 -8.223 -14.010 1.00 92.88 120 ASP A N 1
ATOM 923 C CA . ASP A 1 120 ? -3.542 -7.610 -13.920 1.00 92.88 120 ASP A CA 1
ATOM 924 C C . ASP A 1 120 ? -3.332 -6.959 -12.540 1.00 92.88 120 ASP A C 1
ATOM 926 O O . ASP A 1 120 ? -2.306 -7.148 -11.888 1.00 92.88 120 ASP A O 1
ATOM 930 N N . MET A 1 121 ? 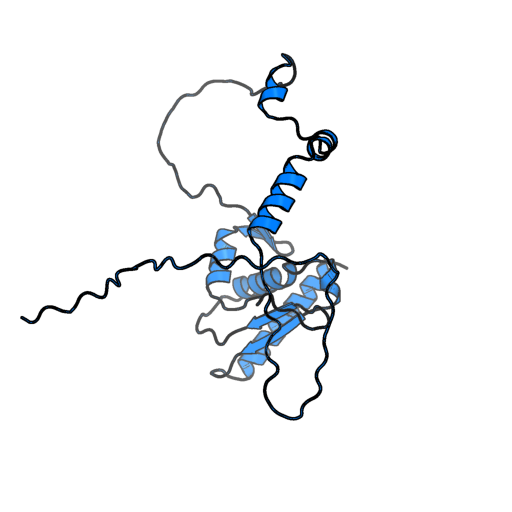-4.348 -6.251 -12.032 1.00 94.19 121 MET A N 1
ATOM 931 C CA . MET A 1 121 ? -4.295 -5.662 -10.690 1.00 94.19 121 MET A CA 1
ATOM 932 C C . MET A 1 121 ? -4.230 -6.731 -9.586 1.00 94.19 121 MET A C 1
ATOM 934 O O . MET A 1 121 ? -3.521 -6.562 -8.591 1.00 94.19 121 MET A O 1
ATOM 938 N N . SER A 1 122 ? -4.961 -7.835 -9.748 1.00 93.94 122 SER A N 1
ATOM 939 C CA . SER A 1 122 ? -4.945 -8.977 -8.832 1.00 93.94 122 SER A CA 1
ATOM 940 C C . SER A 1 122 ? -3.557 -9.612 -8.758 1.00 93.94 122 SER A C 1
ATOM 942 O O . SER A 1 122 ? -3.069 -9.869 -7.657 1.00 93.94 122 SER A O 1
ATOM 944 N N . ASP A 1 123 ? -2.889 -9.795 -9.897 1.00 93.25 123 ASP A N 1
ATOM 945 C CA . ASP A 1 123 ? -1.533 -10.348 -9.957 1.00 93.25 123 ASP A CA 1
ATOM 946 C C . ASP A 1 123 ? -0.531 -9.448 -9.219 1.00 93.25 123 ASP A C 1
ATOM 948 O O . ASP A 1 123 ? 0.287 -9.928 -8.426 1.00 93.25 123 ASP A O 1
ATOM 952 N N . ILE A 1 124 ? -0.655 -8.126 -9.377 1.00 94.81 124 ILE A N 1
ATOM 953 C CA . ILE A 1 124 ? 0.162 -7.153 -8.642 1.00 94.81 124 ILE A CA 1
ATOM 954 C C . ILE A 1 124 ? -0.102 -7.248 -7.131 1.00 94.81 124 ILE A C 1
ATOM 956 O O . ILE A 1 124 ? 0.842 -7.288 -6.338 1.00 94.81 124 ILE A O 1
ATOM 960 N N . LEU A 1 125 ? -1.365 -7.325 -6.700 1.00 94.06 125 LEU A N 1
ATOM 961 C CA . LEU A 1 125 ? -1.727 -7.467 -5.281 1.00 94.06 125 LEU A CA 1
ATOM 962 C C . LEU A 1 125 ? -1.226 -8.789 -4.680 1.00 94.06 125 LEU A C 1
ATOM 964 O O . LEU A 1 125 ? -0.808 -8.822 -3.515 1.00 94.06 125 LEU A O 1
ATOM 968 N N . ALA A 1 126 ? -1.223 -9.863 -5.471 1.00 93.25 126 ALA A N 1
ATOM 969 C CA . ALA A 1 126 ? -0.746 -11.182 -5.069 1.00 93.25 126 ALA A CA 1
ATOM 970 C C . ALA A 1 126 ? 0.757 -11.198 -4.748 1.00 93.25 126 ALA A C 1
ATOM 972 O O . ALA A 1 126 ? 1.195 -12.017 -3.940 1.00 93.25 126 ALA A O 1
ATOM 973 N N . THR A 1 127 ? 1.542 -10.252 -5.279 1.00 93.56 127 THR A N 1
ATOM 974 C CA . THR A 1 127 ? 2.959 -10.095 -4.897 1.00 93.56 127 THR A CA 1
ATOM 975 C C . THR A 1 127 ? 3.154 -9.692 -3.435 1.00 93.56 127 THR A C 1
ATOM 977 O O . THR A 1 127 ? 4.240 -9.870 -2.889 1.00 93.56 127 THR A O 1
ATOM 980 N N . ARG A 1 128 ? 2.112 -9.150 -2.780 1.00 93.00 128 ARG A N 1
ATOM 981 C CA . ARG A 1 128 ? 2.144 -8.675 -1.385 1.00 93.00 128 ARG A CA 1
ATOM 982 C C . ARG A 1 128 ? 3.219 -7.616 -1.120 1.00 93.00 128 ARG A C 1
ATOM 984 O O . ARG A 1 128 ? 3.600 -7.414 0.032 1.00 93.00 128 ARG A O 1
ATOM 991 N N . TYR A 1 129 ? 3.658 -6.900 -2.155 1.00 92.88 129 TYR A N 1
ATOM 992 C CA . TYR A 1 129 ? 4.645 -5.826 -2.029 1.00 92.88 129 TYR A CA 1
ATOM 993 C C . TYR A 1 129 ? 4.164 -4.687 -1.116 1.00 92.88 129 TYR A C 1
ATOM 995 O O . TYR A 1 129 ? 4.953 -4.063 -0.408 1.00 92.88 129 TYR A O 1
ATOM 1003 N N . ALA A 1 130 ? 2.856 -4.426 -1.109 1.00 93.50 130 ALA A N 1
ATOM 1004 C CA . ALA A 1 130 ? 2.190 -3.541 -0.164 1.00 93.50 130 ALA A CA 1
ATOM 1005 C C . ALA A 1 130 ? 0.749 -4.008 0.064 1.00 93.50 130 ALA A C 1
ATOM 1007 O O . ALA A 1 130 ? 0.151 -4.641 -0.808 1.00 93.50 130 ALA A O 1
ATOM 1008 N N . PHE A 1 131 ? 0.176 -3.703 1.227 1.00 94.12 131 PHE A N 1
ATOM 1009 C CA . PHE A 1 131 ? -1.222 -4.015 1.520 1.00 94.12 131 PHE A CA 1
ATOM 1010 C C . PHE A 1 131 ? -1.830 -3.092 2.576 1.00 94.12 131 PHE A C 1
ATOM 1012 O O . PHE A 1 131 ? -1.131 -2.554 3.433 1.00 94.12 131 PHE A O 1
ATOM 1019 N N . ILE A 1 132 ? -3.157 -2.963 2.549 1.00 92.94 132 ILE A N 1
ATOM 1020 C CA . ILE A 1 132 ? -3.931 -2.363 3.639 1.00 92.94 132 ILE A CA 1
ATOM 1021 C C . ILE A 1 132 ? -4.289 -3.465 4.632 1.00 92.94 132 ILE A C 1
ATOM 1023 O O . ILE A 1 132 ? -4.831 -4.501 4.257 1.00 92.94 132 ILE A O 1
ATOM 1027 N N . SER A 1 133 ? -3.969 -3.251 5.905 1.00 87.81 133 SER A N 1
ATOM 1028 C CA . SER A 1 133 ? -4.204 -4.242 6.968 1.00 87.81 133 SER A CA 1
ATOM 1029 C C . SER A 1 133 ? -5.657 -4.294 7.463 1.00 87.81 133 SER A C 1
ATOM 1031 O O . SER A 1 133 ? -5.984 -5.118 8.310 1.00 87.81 133 SER A O 1
ATOM 1033 N N . GLY A 1 134 ? -6.518 -3.388 6.987 1.00 87.88 134 GLY A N 1
ATOM 1034 C CA . GLY A 1 134 ? -7.873 -3.165 7.506 1.00 87.88 134 GLY A CA 1
ATOM 1035 C C . GLY A 1 134 ? -7.899 -2.422 8.848 1.00 87.88 134 GLY A C 1
ATOM 1036 O O . GLY A 1 134 ? -8.935 -1.882 9.230 1.00 87.88 134 GLY A O 1
ATOM 1037 N N . ALA A 1 135 ? -6.759 -2.338 9.540 1.00 89.31 135 ALA A N 1
ATOM 1038 C CA . ALA A 1 135 ? -6.621 -1.585 10.772 1.00 89.31 135 ALA A CA 1
ATOM 1039 C C . ALA A 1 135 ? -6.670 -0.075 10.514 1.00 89.31 135 ALA A C 1
ATOM 1041 O O . ALA A 1 135 ? -6.186 0.436 9.496 1.00 89.31 135 ALA A O 1
ATOM 1042 N N . ARG A 1 136 ? -7.233 0.632 11.492 1.00 90.31 136 ARG A N 1
ATOM 1043 C CA . ARG A 1 136 ? -7.297 2.088 11.535 1.00 90.31 136 ARG A CA 1
ATOM 1044 C C . ARG A 1 136 ? -6.744 2.584 12.857 1.00 90.31 136 ARG A C 1
ATOM 1046 O O . ARG A 1 136 ? -6.859 1.903 13.876 1.00 90.31 136 ARG A O 1
ATOM 1053 N N . THR A 1 137 ? -6.135 3.761 12.842 1.00 90.75 137 THR A N 1
ATOM 1054 C CA . THR A 1 137 ? -5.752 4.436 14.087 1.00 90.75 137 THR A CA 1
ATOM 1055 C C . THR A 1 137 ? -6.994 4.917 14.844 1.00 90.75 137 THR A C 1
ATOM 1057 O O . THR A 1 137 ? -8.099 4.929 14.299 1.00 90.75 137 THR A O 1
ATOM 1060 N N . SER A 1 138 ? -6.822 5.376 16.087 1.00 89.75 138 SER A N 1
ATOM 1061 C CA . SER A 1 138 ? -7.889 6.036 16.859 1.00 89.75 138 SER A CA 1
ATOM 1062 C C . SER A 1 138 ? -8.468 7.274 16.163 1.00 89.75 138 SER A C 1
ATOM 1064 O O . SER A 1 138 ? -9.601 7.656 16.427 1.00 89.75 138 SER A O 1
ATOM 1066 N N . GLU A 1 139 ? -7.701 7.883 15.261 1.00 87.50 139 GLU A N 1
ATOM 1067 C CA . GLU A 1 139 ? -8.102 9.033 14.443 1.00 87.50 139 GLU A CA 1
ATOM 1068 C C . GLU A 1 139 ? -8.783 8.611 13.126 1.00 87.50 139 GLU A C 1
ATOM 1070 O O . GLU A 1 139 ? -9.235 9.451 12.352 1.00 87.50 139 GLU A O 1
ATOM 1075 N N . GLY A 1 140 ? -8.878 7.304 12.857 1.00 86.94 140 GLY A N 1
ATOM 1076 C CA . GLY A 1 140 ? -9.496 6.744 11.654 1.00 86.94 140 GLY A CA 1
ATOM 1077 C C . GLY A 1 140 ? -8.559 6.605 10.449 1.00 86.94 140 GLY A C 1
ATOM 1078 O O . GLY A 1 140 ? -9.033 6.235 9.373 1.00 86.94 140 GLY A O 1
ATOM 1079 N N . LEU A 1 141 ? -7.253 6.853 10.612 1.00 88.94 141 LEU A N 1
ATOM 1080 C CA . LEU A 1 141 ? -6.267 6.795 9.524 1.00 88.94 141 LEU A CA 1
ATOM 1081 C C . LEU A 1 141 ? -6.046 5.361 9.052 1.00 88.94 141 LEU A C 1
ATOM 1083 O O . LEU A 1 141 ? -5.821 4.465 9.869 1.00 88.94 141 LEU A O 1
ATOM 1087 N N . THR A 1 142 ? -6.055 5.157 7.735 1.00 90.62 142 THR A N 1
ATOM 1088 C CA . THR A 1 142 ? -5.812 3.836 7.139 1.00 90.62 142 THR A CA 1
ATOM 1089 C C . THR A 1 142 ? -4.341 3.456 7.265 1.00 90.62 142 THR A C 1
ATOM 1091 O O . THR A 1 142 ? -3.459 4.258 6.950 1.00 90.62 142 THR A O 1
ATOM 1094 N N . ILE A 1 143 ? -4.073 2.219 7.688 1.00 93.00 143 ILE A N 1
ATOM 1095 C CA . ILE A 1 143 ? -2.712 1.691 7.815 1.00 93.00 143 ILE A CA 1
ATOM 1096 C C . ILE A 1 143 ? -2.325 0.905 6.556 1.00 93.00 143 ILE A C 1
ATOM 1098 O O . ILE A 1 143 ? -2.873 -0.173 6.288 1.00 93.00 143 ILE A O 1
ATOM 1102 N N . VAL A 1 144 ? -1.342 1.432 5.821 1.00 93.69 144 VAL A N 1
ATOM 1103 C CA . VAL A 1 144 ? -0.724 0.809 4.642 1.00 93.69 144 VAL A CA 1
ATOM 1104 C C . VAL A 1 144 ? 0.646 0.258 5.028 1.00 93.69 144 VAL A C 1
ATOM 1106 O O . VAL A 1 144 ? 1.504 0.991 5.520 1.00 93.69 144 VAL A O 1
ATOM 1109 N N . THR A 1 145 ? 0.869 -1.028 4.780 1.00 95.06 145 THR A N 1
ATOM 1110 C CA . THR A 1 145 ? 2.103 -1.723 5.155 1.00 95.06 145 THR A CA 1
ATOM 1111 C C . THR A 1 145 ? 2.870 -2.164 3.917 1.00 95.06 145 THR A C 1
ATOM 1113 O O . THR A 1 145 ? 2.320 -2.831 3.043 1.00 95.06 145 THR A O 1
ATOM 1116 N N . PHE A 1 146 ? 4.159 -1.839 3.890 1.00 93.56 146 PHE A N 1
ATOM 1117 C CA . PHE A 1 146 ? 5.156 -2.307 2.935 1.00 93.56 146 PHE A CA 1
ATOM 1118 C C . PHE A 1 146 ? 6.046 -3.323 3.658 1.00 93.56 146 PHE A C 1
ATOM 1120 O O . PHE A 1 146 ? 6.955 -2.909 4.382 1.00 93.56 146 PHE A O 1
ATOM 1127 N N . PRO A 1 147 ? 5.746 -4.631 3.575 1.00 93.31 147 PRO A N 1
ATOM 1128 C CA . PRO A 1 147 ? 6.544 -5.658 4.232 1.00 93.31 147 PRO A CA 1
ATOM 1129 C C . PRO A 1 147 ? 7.935 -5.795 3.597 1.00 93.31 147 PRO A C 1
ATOM 1131 O O . PRO A 1 147 ? 8.168 -5.357 2.469 1.00 93.31 147 PRO A O 1
ATOM 1134 N N . ASP A 1 148 ? 8.833 -6.490 4.298 1.00 89.06 148 ASP A N 1
ATOM 1135 C CA . ASP A 1 148 ? 10.129 -6.909 3.757 1.00 89.06 148 ASP A CA 1
ATOM 1136 C C . ASP A 1 148 ? 9.900 -8.044 2.740 1.00 89.06 148 ASP A C 1
ATOM 1138 O O . ASP A 1 148 ? 9.966 -9.236 3.055 1.00 89.06 148 ASP A O 1
ATOM 1142 N N . SER A 1 149 ? 9.475 -7.664 1.532 1.00 76.50 149 SER A N 1
ATOM 1143 C CA . SER A 1 149 ? 9.157 -8.586 0.444 1.00 76.50 149 SER A CA 1
ATOM 1144 C C . SER A 1 149 ? 10.392 -8.832 -0.422 1.00 76.50 149 SER A C 1
ATOM 1146 O O . SER A 1 149 ? 11.070 -7.893 -0.838 1.00 76.50 149 SER A O 1
ATOM 1148 N N . ARG A 1 150 ? 10.655 -10.098 -0.762 1.00 72.81 150 ARG A N 1
ATOM 1149 C CA . ARG A 1 150 ? 11.699 -10.474 -1.736 1.00 72.81 150 ARG A CA 1
ATOM 1150 C C . ARG A 1 150 ? 11.243 -10.330 -3.191 1.00 72.81 150 ARG A C 1
ATOM 1152 O O . ARG A 1 150 ? 12.039 -10.542 -4.101 1.00 72.81 150 ARG A O 1
ATOM 1159 N N . SER A 1 151 ? 9.968 -10.025 -3.411 1.00 76.88 151 SER A N 1
ATOM 1160 C CA . SER A 1 151 ? 9.390 -9.797 -4.731 1.00 76.88 151 SER A CA 1
ATOM 1161 C C . SER A 1 151 ? 9.839 -8.450 -5.283 1.00 76.88 151 SER A C 1
ATOM 1163 O O . SER A 1 151 ? 9.704 -7.420 -4.626 1.00 76.88 151 SER A O 1
ATOM 1165 N N . THR A 1 152 ? 10.339 -8.451 -6.513 1.00 79.94 152 THR A N 1
ATOM 1166 C CA . THR A 1 152 ? 10.634 -7.229 -7.263 1.00 79.94 152 THR A CA 1
ATOM 1167 C C . THR A 1 152 ? 9.454 -6.902 -8.165 1.00 79.94 152 THR A C 1
ATOM 1169 O O . THR A 1 152 ? 9.072 -7.737 -8.982 1.00 79.94 152 THR A O 1
ATOM 1172 N N . LEU A 1 153 ? 8.907 -5.696 -8.041 1.00 86.12 153 LEU A N 1
ATOM 1173 C CA . LEU A 1 153 ? 7.895 -5.165 -8.954 1.00 86.12 153 LEU A CA 1
ATOM 1174 C C . LEU A 1 153 ? 8.531 -4.157 -9.921 1.00 86.12 153 LEU A C 1
ATOM 1176 O O . LEU A 1 153 ? 9.412 -3.394 -9.501 1.00 86.12 153 LEU A O 1
ATOM 1180 N N . PRO A 1 154 ? 8.096 -4.110 -11.192 1.00 89.75 154 PRO A N 1
ATOM 1181 C CA . PRO A 1 154 ? 8.466 -3.023 -12.084 1.00 89.75 154 PRO A CA 1
ATOM 1182 C C . PRO A 1 154 ? 7.870 -1.697 -11.587 1.00 89.75 154 PRO A C 1
ATOM 1184 O O . PRO A 1 154 ? 6.922 -1.656 -10.801 1.00 89.75 154 PRO A O 1
ATOM 1187 N N . PHE A 1 155 ? 8.450 -0.582 -12.038 1.00 87.06 155 PHE A N 1
ATOM 1188 C CA . PHE A 1 155 ? 8.056 0.753 -11.578 1.00 87.06 155 PHE A CA 1
ATOM 1189 C C . PHE A 1 155 ? 6.582 1.078 -11.869 1.00 87.06 155 PHE A C 1
ATOM 1191 O O . PHE A 1 155 ? 5.928 1.722 -11.049 1.00 87.06 155 PHE A O 1
ATOM 1198 N N . GLU A 1 156 ? 6.074 0.633 -13.019 1.00 90.12 156 GLU A N 1
ATOM 1199 C CA . GLU A 1 156 ? 4.691 0.851 -13.449 1.00 90.12 156 GLU A CA 1
ATOM 1200 C C . GLU A 1 156 ? 3.701 0.153 -12.512 1.00 90.12 156 GLU A C 1
ATOM 1202 O O . GLU A 1 156 ? 2.885 0.831 -11.887 1.00 90.12 156 GLU A O 1
ATOM 1207 N N . ASP A 1 157 ? 3.867 -1.154 -12.295 1.00 92.81 157 ASP A N 1
ATOM 1208 C CA . ASP A 1 157 ? 3.049 -1.938 -11.362 1.00 92.81 157 ASP A CA 1
ATOM 1209 C C . ASP A 1 157 ? 3.142 -1.412 -9.932 1.00 92.81 157 ASP A C 1
ATOM 1211 O O . ASP A 1 157 ? 2.150 -1.371 -9.209 1.00 92.81 157 ASP A O 1
ATOM 1215 N N . TYR A 1 158 ? 4.330 -0.967 -9.513 1.00 90.00 158 TYR A N 1
ATOM 1216 C CA . TYR A 1 158 ? 4.504 -0.337 -8.210 1.00 90.00 158 TYR A CA 1
ATOM 1217 C C . TYR A 1 158 ? 3.684 0.956 -8.098 1.00 90.00 158 TYR A C 1
ATOM 1219 O O . TYR A 1 158 ? 2.982 1.169 -7.107 1.00 90.00 158 TYR A O 1
ATOM 1227 N N . SER A 1 159 ? 3.771 1.836 -9.102 1.00 89.31 159 SER A N 1
ATOM 1228 C CA . SER A 1 159 ? 3.008 3.086 -9.113 1.00 89.31 159 SER A CA 1
ATOM 1229 C C . SER A 1 159 ? 1.510 2.799 -9.105 1.00 89.31 159 SER A C 1
ATOM 1231 O O . SER A 1 159 ? 0.766 3.423 -8.347 1.00 89.31 159 SER A O 1
ATOM 1233 N N . LEU A 1 160 ? 1.084 1.814 -9.893 1.00 92.06 160 LEU A N 1
ATOM 1234 C CA . LEU A 1 160 ? -0.297 1.377 -9.972 1.00 92.06 160 LEU A CA 1
ATOM 1235 C C . LEU A 1 160 ? -0.796 0.802 -8.639 1.00 92.06 160 LEU A C 1
ATOM 1237 O O . LEU A 1 160 ? -1.863 1.196 -8.169 1.00 92.06 160 LEU A O 1
ATOM 1241 N N . LEU A 1 161 ? 0.005 -0.039 -7.979 1.00 93.12 161 LEU A N 1
ATOM 1242 C CA . LEU A 1 161 ? -0.288 -0.598 -6.661 1.00 93.12 161 LEU A CA 1
ATOM 1243 C C . LEU A 1 161 ? -0.513 0.497 -5.621 1.00 93.12 161 LEU A C 1
ATOM 1245 O O . LEU A 1 161 ? -1.515 0.480 -4.908 1.00 93.12 161 LEU A O 1
ATOM 1249 N N . VAL A 1 162 ? 0.402 1.466 -5.538 1.00 90.94 162 VAL A N 1
ATOM 1250 C CA . VAL A 1 162 ? 0.285 2.570 -4.578 1.00 90.94 162 VAL A CA 1
ATOM 1251 C C . VAL A 1 162 ? -0.953 3.410 -4.879 1.00 90.94 162 VAL A C 1
ATOM 1253 O O . VAL A 1 162 ? -1.733 3.675 -3.968 1.00 90.94 162 VAL A O 1
ATOM 1256 N N . LYS A 1 163 ? -1.189 3.783 -6.144 1.00 89.94 163 LYS A N 1
ATOM 1257 C CA . LYS A 1 163 ? -2.393 4.532 -6.539 1.00 89.94 163 LYS A CA 1
ATOM 1258 C C . LYS A 1 163 ? -3.674 3.785 -6.174 1.00 89.94 163 LYS A C 1
ATOM 1260 O O . LYS A 1 163 ? -4.604 4.416 -5.679 1.00 89.94 163 LYS A O 1
ATOM 1265 N N . TYR A 1 164 ? -3.727 2.477 -6.422 1.00 92.12 164 TYR A N 1
ATOM 1266 C CA . TYR A 1 164 ? -4.878 1.645 -6.090 1.00 92.12 164 TYR A CA 1
ATOM 1267 C C . TYR A 1 164 ? -5.118 1.613 -4.582 1.00 92.12 164 TYR A C 1
ATOM 1269 O O . TYR A 1 164 ? -6.207 1.954 -4.133 1.00 92.12 164 TYR A O 1
ATOM 1277 N N . LEU A 1 165 ? -4.096 1.286 -3.783 1.00 92.00 165 LEU A N 1
ATOM 1278 C CA . LEU A 1 165 ? -4.234 1.211 -2.326 1.00 92.00 165 LEU A CA 1
ATOM 1279 C C . LEU A 1 165 ? -4.685 2.548 -1.725 1.00 92.00 165 LEU A C 1
ATOM 1281 O O . LEU A 1 165 ? -5.503 2.558 -0.814 1.00 92.00 165 LEU A O 1
ATOM 1285 N N . LEU A 1 166 ? -4.213 3.678 -2.248 1.00 86.00 166 LEU A N 1
ATOM 1286 C CA . LEU A 1 166 ? -4.629 4.996 -1.760 1.00 86.00 166 LEU A CA 1
ATOM 1287 C C . LEU A 1 166 ? -6.068 5.376 -2.159 1.00 86.00 166 LEU A C 1
ATOM 1289 O O . LEU A 1 166 ? -6.664 6.213 -1.493 1.00 86.00 166 LEU A O 1
ATOM 1293 N N . GLN A 1 167 ? -6.643 4.748 -3.189 1.00 86.12 167 GLN A N 1
ATOM 1294 C CA . GLN A 1 167 ? -8.043 4.936 -3.603 1.00 86.12 167 GLN A CA 1
ATOM 1295 C C . GLN A 1 167 ? -9.035 4.042 -2.853 1.00 86.12 167 GLN A C 1
ATOM 1297 O O . GLN A 1 167 ? -10.230 4.318 -2.877 1.00 86.12 167 GLN A O 1
ATOM 1302 N N . VAL A 1 168 ? -8.566 2.960 -2.222 1.00 86.38 168 VAL A N 1
ATOM 1303 C CA . VAL A 1 168 ? -9.443 1.992 -1.545 1.00 86.38 168 VAL A CA 1
ATOM 1304 C C . VAL A 1 168 ? -10.197 2.610 -0.358 1.00 86.38 168 VAL A C 1
ATOM 1306 O O . VAL A 1 168 ? -11.387 2.319 -0.216 1.00 86.38 168 VAL A O 1
ATOM 1309 N N . PRO A 1 169 ? -9.578 3.424 0.523 1.00 83.19 169 PRO A N 1
ATOM 1310 C CA . PRO A 1 169 ? -10.328 4.049 1.603 1.00 83.19 169 PRO A CA 1
ATOM 1311 C C . PRO A 1 169 ? -11.420 4.989 1.082 1.00 83.19 169 PRO A C 1
ATOM 1313 O O . PRO A 1 169 ? -11.195 5.698 0.101 1.00 83.19 169 PRO A O 1
ATOM 1316 N N . PRO A 1 170 ? -12.588 5.040 1.751 1.00 72.94 170 PRO A N 1
ATOM 1317 C CA . PRO A 1 170 ? -13.677 5.922 1.354 1.00 72.94 170 PRO A CA 1
ATOM 1318 C C . PRO A 1 170 ? -13.228 7.382 1.265 1.00 72.94 170 PRO A C 1
ATOM 1320 O O . PRO A 1 170 ? -12.447 7.849 2.096 1.00 72.94 170 PRO A O 1
ATOM 1323 N N . LEU A 1 171 ? -13.786 8.125 0.305 1.00 68.38 171 LEU A N 1
ATOM 1324 C CA . LEU A 1 171 ? -13.479 9.546 0.103 1.00 68.38 171 LEU A CA 1
ATOM 1325 C C . LEU A 1 171 ? -13.746 10.388 1.365 1.00 68.38 171 LEU A C 1
ATOM 1327 O O . LEU A 1 171 ? -13.037 11.349 1.637 1.00 68.38 171 LEU A O 1
ATOM 1331 N N . GLU A 1 172 ? -14.721 9.986 2.182 1.00 69.50 172 GLU A N 1
ATOM 1332 C CA . GLU A 1 172 ? -15.029 10.627 3.465 1.00 69.50 172 GLU A CA 1
ATOM 1333 C C . GLU A 1 172 ? -13.860 10.577 4.460 1.00 69.50 172 GLU A C 1
ATOM 1335 O O . GLU A 1 172 ? -13.760 11.446 5.316 1.00 69.50 172 GLU A O 1
ATOM 1340 N N . ASP A 1 173 ? -12.945 9.615 4.328 1.00 68.06 173 ASP A N 1
ATOM 1341 C CA . ASP A 1 173 ? -11.751 9.477 5.167 1.00 68.06 173 ASP A CA 1
ATOM 1342 C C . ASP A 1 173 ? -10.456 9.884 4.448 1.00 68.06 173 ASP A C 1
ATOM 1344 O O . ASP A 1 173 ? -9.408 9.982 5.091 1.00 68.06 173 ASP A O 1
ATOM 1348 N N . SER A 1 174 ? -10.497 10.144 3.136 1.00 65.38 174 SER A N 1
ATOM 1349 C CA . SER A 1 174 ? -9.293 10.447 2.345 1.00 65.38 174 SER A CA 1
ATOM 1350 C C . SER A 1 174 ? -8.581 11.714 2.831 1.00 65.38 174 SER A C 1
ATOM 1352 O O . SER A 1 174 ? -7.353 11.793 2.789 1.00 65.38 174 SER A O 1
ATOM 1354 N N . HIS A 1 175 ? -9.339 12.670 3.379 1.00 68.56 175 HIS A N 1
ATOM 1355 C CA . HIS A 1 175 ? -8.819 13.917 3.941 1.00 68.56 175 HIS A CA 1
ATOM 1356 C C . HIS A 1 175 ? -8.038 13.726 5.249 1.00 68.56 175 HIS A C 1
ATOM 1358 O O . HIS A 1 175 ? -7.240 14.590 5.610 1.00 68.56 175 HIS A O 1
ATOM 1364 N N . LYS A 1 176 ? -8.258 12.617 5.971 1.00 77.88 176 LYS A N 1
ATOM 1365 C CA . LYS A 1 176 ? -7.555 12.333 7.231 1.00 77.88 176 LYS A CA 1
ATOM 1366 C C . LYS A 1 176 ? -6.130 11.849 6.961 1.00 77.88 176 LYS A C 1
ATOM 1368 O O . LYS A 1 176 ? -5.213 12.164 7.713 1.00 77.88 176 LYS A O 1
ATOM 1373 N N . GLY A 1 177 ? -5.937 11.135 5.853 1.00 83.25 177 GLY A N 1
ATOM 1374 C CA . GLY A 1 177 ? -4.641 10.637 5.407 1.00 83.25 177 GLY A CA 1
ATOM 1375 C C . GLY A 1 177 ? -4.359 9.193 5.824 1.00 83.25 177 GLY A C 1
ATOM 1376 O O . GLY A 1 177 ? -5.257 8.402 6.120 1.00 83.25 177 GLY A O 1
ATOM 1377 N N . PHE A 1 178 ? -3.075 8.835 5.805 1.00 88.19 178 PHE A N 1
ATOM 1378 C CA . PHE A 1 178 ? -2.611 7.452 5.891 1.00 88.19 178 PHE A CA 1
ATOM 1379 C C . PHE A 1 178 ? -1.452 7.326 6.873 1.00 88.19 178 PHE A C 1
ATOM 1381 O O . PHE A 1 178 ? -0.593 8.204 6.956 1.00 88.19 178 PHE A O 1
ATOM 1388 N N . VAL A 1 179 ? -1.383 6.185 7.555 1.00 92.00 179 VAL A N 1
ATOM 1389 C CA . VAL A 1 179 ? -0.189 5.760 8.287 1.00 92.00 179 VAL A CA 1
ATOM 1390 C C . VAL A 1 179 ? 0.524 4.704 7.463 1.00 92.00 179 VAL A C 1
ATOM 1392 O O . VAL A 1 179 ? -0.074 3.707 7.060 1.00 92.00 179 VAL A O 1
ATOM 1395 N N . ILE A 1 180 ? 1.812 4.926 7.218 1.00 92.50 180 ILE A N 1
ATOM 1396 C CA . ILE A 1 180 ? 2.631 4.041 6.397 1.00 92.50 180 ILE A CA 1
ATOM 1397 C C . ILE A 1 180 ? 3.622 3.303 7.292 1.00 92.50 180 ILE A C 1
ATOM 1399 O O . ILE A 1 180 ? 4.422 3.920 7.994 1.00 92.50 180 ILE A O 1
ATOM 1403 N N . ILE A 1 181 ? 3.593 1.974 7.228 1.00 94.44 181 ILE A N 1
ATOM 1404 C CA . ILE A 1 181 ? 4.563 1.096 7.878 1.00 94.44 181 ILE A CA 1
ATOM 1405 C C . ILE A 1 181 ? 5.499 0.556 6.803 1.00 94.44 181 ILE A C 1
ATOM 1407 O O . ILE A 1 181 ? 5.048 -0.074 5.851 1.00 94.44 181 ILE A O 1
ATOM 1411 N N . ILE A 1 182 ? 6.801 0.786 6.958 1.00 93.56 182 ILE A N 1
ATOM 1412 C CA . ILE A 1 182 ? 7.829 0.309 6.028 1.00 93.56 182 ILE A CA 1
ATOM 1413 C C . ILE A 1 182 ? 8.722 -0.677 6.772 1.00 93.56 182 ILE A C 1
ATOM 1415 O O . ILE A 1 182 ? 9.506 -0.280 7.634 1.00 93.56 182 ILE A O 1
ATOM 1419 N N . ASP A 1 183 ? 8.615 -1.957 6.432 1.00 92.81 183 ASP A N 1
ATOM 1420 C CA . ASP A 1 183 ? 9.500 -3.005 6.925 1.00 92.81 183 ASP A CA 1
ATOM 1421 C C . ASP A 1 183 ? 10.595 -3.273 5.886 1.00 92.81 183 ASP A C 1
ATOM 1423 O O . ASP A 1 183 ? 10.339 -3.827 4.824 1.00 92.81 183 ASP A O 1
ATOM 1427 N N . ARG A 1 184 ? 11.819 -2.818 6.167 1.00 91.12 184 ARG A N 1
ATOM 1428 C CA . ARG A 1 184 ? 13.014 -2.993 5.315 1.00 91.12 184 ARG A CA 1
ATOM 1429 C C . ARG A 1 184 ? 14.209 -3.431 6.156 1.00 91.12 184 ARG A C 1
ATOM 1431 O O . ARG A 1 184 ? 15.313 -2.911 6.010 1.00 91.12 184 ARG A O 1
ATOM 1438 N N . ARG A 1 185 ? 13.971 -4.344 7.104 1.00 90.19 185 ARG A N 1
ATOM 1439 C CA . ARG A 1 185 ? 14.986 -4.802 8.068 1.00 90.19 185 ARG A CA 1
ATOM 1440 C C . ARG A 1 185 ? 16.212 -5.416 7.398 1.00 90.19 185 ARG A C 1
ATOM 1442 O O . ARG A 1 185 ? 17.308 -5.269 7.933 1.00 90.19 185 ARG A O 1
ATOM 1449 N N . SER A 1 186 ? 16.042 -6.086 6.258 1.00 87.31 186 SER A N 1
ATOM 1450 C CA . SER A 1 186 ? 17.142 -6.720 5.520 1.00 87.31 186 SER A CA 1
ATOM 1451 C C . SER A 1 186 ? 17.755 -5.849 4.410 1.00 87.31 186 SER A C 1
ATOM 1453 O O . SER A 1 186 ? 18.612 -6.314 3.659 1.00 87.31 186 SER A O 1
ATOM 1455 N N . ASP A 1 187 ? 17.367 -4.574 4.326 1.00 89.00 187 ASP A N 1
ATOM 1456 C CA . ASP A 1 187 ? 17.636 -3.704 3.182 1.00 89.00 187 ASP A CA 1
ATOM 1457 C C . ASP A 1 187 ? 18.476 -2.460 3.511 1.00 89.00 187 ASP A C 1
ATOM 1459 O O . ASP A 1 187 ? 18.732 -2.106 4.663 1.00 89.00 187 ASP A O 1
ATOM 1463 N N . LYS A 1 188 ? 18.919 -1.748 2.465 1.00 90.38 188 LYS A N 1
ATOM 1464 C CA . LYS A 1 188 ? 19.667 -0.486 2.608 1.00 90.38 188 LYS A CA 1
ATOM 1465 C C . LYS A 1 188 ? 18.728 0.699 2.841 1.00 90.38 188 LYS A C 1
ATOM 1467 O O . LYS A 1 188 ? 17.669 0.797 2.225 1.00 90.38 188 LYS A O 1
ATOM 1472 N N . TRP A 1 189 ? 19.189 1.702 3.594 1.00 90.06 189 TRP A N 1
ATOM 1473 C CA . TRP A 1 189 ? 18.466 2.971 3.789 1.00 90.06 189 TRP A CA 1
ATOM 1474 C C . TRP A 1 189 ? 18.124 3.701 2.480 1.00 90.06 189 TRP A C 1
ATOM 1476 O O . TRP A 1 189 ? 17.088 4.355 2.377 1.00 90.06 189 TRP A O 1
ATOM 1486 N N . SER A 1 190 ? 18.963 3.558 1.449 1.00 88.94 190 SER A N 1
ATOM 1487 C CA . SER A 1 190 ? 18.668 4.070 0.105 1.00 88.94 190 SER A CA 1
ATOM 1488 C C . SER A 1 190 ? 17.345 3.535 -0.438 1.00 88.94 190 SER A C 1
ATOM 1490 O O . SER A 1 190 ? 16.615 4.273 -1.085 1.00 88.94 190 SER A O 1
ATOM 1492 N N . SER A 1 191 ? 17.006 2.287 -0.123 1.00 87.12 191 SER A N 1
ATOM 1493 C CA . SER A 1 191 ? 15.769 1.661 -0.568 1.00 87.12 191 SER A CA 1
ATOM 1494 C C . SER A 1 191 ? 14.534 2.249 0.114 1.00 87.12 191 SER A C 1
ATOM 1496 O O . SER A 1 191 ? 13.524 2.505 -0.537 1.00 87.12 191 SER A O 1
ATOM 1498 N N . VAL A 1 192 ? 14.638 2.559 1.412 1.00 90.19 192 VAL A N 1
ATOM 1499 C CA . VAL A 1 192 ? 13.587 3.277 2.153 1.00 90.19 192 VAL A CA 1
ATOM 1500 C C . VAL A 1 192 ? 13.371 4.670 1.562 1.00 90.19 192 VAL A C 1
ATOM 1502 O O . VAL A 1 192 ? 12.232 5.070 1.333 1.00 90.19 192 VAL A O 1
ATOM 1505 N N . ARG A 1 193 ? 14.455 5.400 1.259 1.00 89.81 193 ARG A N 1
ATOM 1506 C CA . ARG A 1 193 ? 14.372 6.727 0.625 1.00 89.81 193 ARG A CA 1
ATOM 1507 C C . ARG A 1 193 ? 13.689 6.670 -0.738 1.00 89.81 193 ARG A C 1
ATOM 1509 O O . ARG A 1 193 ? 12.833 7.504 -1.011 1.00 89.81 193 ARG A O 1
ATOM 1516 N N . THR A 1 194 ? 14.053 5.694 -1.569 1.00 87.94 194 THR A N 1
ATOM 1517 C CA . THR A 1 194 ? 13.424 5.495 -2.878 1.00 87.94 194 THR A CA 1
ATOM 1518 C C . THR A 1 194 ? 11.933 5.219 -2.726 1.00 87.94 194 THR A C 1
ATOM 1520 O O . THR A 1 194 ? 11.135 5.894 -3.370 1.00 87.94 194 THR A O 1
ATOM 1523 N N . LEU A 1 195 ? 11.550 4.314 -1.819 1.00 88.38 195 LEU A N 1
ATOM 1524 C CA . LEU A 1 195 ? 10.148 3.994 -1.561 1.00 88.38 195 LEU A CA 1
ATOM 1525 C C . LEU A 1 195 ? 9.357 5.243 -1.140 1.00 88.38 195 LEU A C 1
ATOM 1527 O O . LEU A 1 195 ? 8.338 5.562 -1.746 1.00 88.38 195 LEU A O 1
ATOM 1531 N N . LEU A 1 196 ? 9.862 5.999 -0.159 1.00 90.69 196 LEU A N 1
ATOM 1532 C CA . LEU A 1 196 ? 9.227 7.235 0.309 1.00 90.69 196 LEU A CA 1
ATOM 1533 C C . LEU A 1 196 ? 9.072 8.273 -0.805 1.00 90.69 196 LEU A C 1
ATOM 1535 O O . LEU A 1 196 ? 8.024 8.910 -0.897 1.00 90.69 196 LEU A O 1
ATOM 1539 N N . LEU A 1 197 ? 10.081 8.426 -1.666 1.00 89.56 197 LEU A N 1
ATOM 1540 C CA . LEU A 1 197 ? 10.006 9.339 -2.803 1.00 89.56 197 LEU A CA 1
ATOM 1541 C C . LEU A 1 197 ? 8.900 8.916 -3.776 1.00 89.56 197 LEU A C 1
ATOM 1543 O O . LEU A 1 197 ? 8.093 9.747 -4.181 1.00 89.56 197 LEU A O 1
ATOM 1547 N N . GLN A 1 198 ? 8.815 7.628 -4.115 1.00 85.19 198 GLN A N 1
ATOM 1548 C CA . GLN A 1 198 ? 7.784 7.145 -5.035 1.00 85.19 198 GLN A CA 1
ATOM 1549 C C . GLN A 1 198 ? 6.370 7.265 -4.443 1.00 85.19 198 GLN A C 1
ATOM 1551 O O . GLN A 1 198 ? 5.434 7.624 -5.161 1.00 85.19 198 GLN A O 1
ATOM 1556 N N . ILE A 1 199 ? 6.205 6.995 -3.142 1.00 87.75 199 ILE A N 1
ATOM 1557 C CA . ILE A 1 199 ? 4.932 7.205 -2.435 1.00 87.75 199 ILE A CA 1
ATOM 1558 C C . ILE A 1 199 ? 4.572 8.692 -2.455 1.00 87.75 199 ILE A C 1
ATOM 1560 O O . ILE A 1 199 ? 3.450 9.034 -2.811 1.00 87.75 199 ILE A O 1
ATOM 1564 N N . SER A 1 200 ? 5.514 9.579 -2.119 1.00 86.94 200 SER A N 1
ATOM 1565 C CA . SER A 1 200 ? 5.290 11.029 -2.095 1.00 86.94 200 SER A CA 1
ATOM 1566 C C . SER A 1 200 ? 4.819 11.554 -3.449 1.00 86.94 200 SER A C 1
ATOM 1568 O O . SER A 1 200 ? 3.836 12.290 -3.507 1.00 86.94 200 SER A O 1
ATOM 1570 N N . VAL A 1 201 ? 5.467 11.120 -4.532 1.00 84.56 201 VAL A N 1
ATOM 1571 C CA . VAL A 1 201 ? 5.060 11.457 -5.899 1.00 84.56 201 VAL A CA 1
ATOM 1572 C C . VAL A 1 201 ? 3.645 10.940 -6.180 1.00 84.56 201 VAL A C 1
ATOM 1574 O O . VAL A 1 201 ? 2.796 11.697 -6.643 1.00 84.56 201 VAL A O 1
ATOM 1577 N N . SER A 1 202 ? 3.354 9.682 -5.839 1.00 80.38 202 SER A N 1
ATOM 1578 C CA . SER A 1 202 ? 2.040 9.069 -6.087 1.00 80.38 202 SER A CA 1
ATOM 1579 C C . SER A 1 202 ? 0.908 9.753 -5.309 1.00 80.38 202 SER A C 1
ATOM 1581 O O . SER A 1 202 ? -0.154 9.999 -5.876 1.00 80.38 202 SER A O 1
ATOM 1583 N N . ILE A 1 203 ? 1.139 10.117 -4.041 1.00 77.88 203 ILE A N 1
ATOM 1584 C CA . ILE A 1 203 ? 0.185 10.878 -3.220 1.00 77.88 203 ILE A CA 1
ATOM 1585 C C . ILE A 1 203 ? -0.043 12.263 -3.826 1.00 77.88 203 ILE A C 1
ATOM 1587 O O . ILE A 1 203 ? -1.186 12.687 -3.953 1.00 77.88 203 ILE A O 1
ATOM 1591 N N . TYR A 1 204 ? 1.017 12.961 -4.240 1.00 77.81 204 TYR A N 1
ATOM 1592 C CA . TYR A 1 204 ? 0.886 14.293 -4.832 1.00 77.81 204 TYR A CA 1
ATOM 1593 C C . TYR A 1 204 ? 0.020 14.279 -6.100 1.00 77.81 204 TYR A C 1
ATOM 1595 O O . TYR A 1 204 ? -0.867 15.120 -6.249 1.00 77.81 204 TYR A O 1
ATOM 1603 N N . PHE A 1 205 ? 0.222 13.288 -6.976 1.00 69.56 205 PHE A N 1
ATOM 1604 C CA . PHE A 1 205 ? -0.607 13.096 -8.169 1.00 69.56 205 PHE A CA 1
ATOM 1605 C C . PHE A 1 205 ? -2.051 12.721 -7.829 1.00 69.56 205 PHE A C 1
ATOM 1607 O O . PHE A 1 205 ? -2.974 13.218 -8.472 1.00 69.56 205 PHE A O 1
ATOM 1614 N N . HIS A 1 206 ? -2.255 11.879 -6.813 1.00 70.06 206 HIS A N 1
ATOM 1615 C CA . HIS A 1 206 ? -3.588 11.500 -6.357 1.00 70.06 206 HIS A CA 1
ATOM 1616 C C . HIS A 1 206 ? -4.360 12.723 -5.849 1.00 70.06 206 HIS A C 1
ATOM 1618 O O . HIS A 1 206 ? -5.414 13.021 -6.390 1.00 70.06 206 HIS A O 1
ATOM 1624 N N . ILE A 1 207 ? -3.805 13.491 -4.905 1.00 67.31 207 ILE A N 1
ATOM 1625 C CA . ILE A 1 207 ? -4.456 14.684 -4.334 1.00 67.31 207 ILE A CA 1
ATOM 1626 C C . ILE A 1 207 ? -4.716 15.755 -5.406 1.00 67.31 207 ILE A C 1
ATOM 1628 O O . ILE A 1 207 ? -5.793 16.342 -5.435 1.00 67.31 207 ILE A O 1
ATOM 1632 N N . SER A 1 208 ? -3.769 15.970 -6.326 1.00 62.16 208 SER A N 1
ATOM 1633 C CA . SER A 1 208 ? -3.934 16.923 -7.439 1.00 62.16 208 SER A CA 1
ATOM 1634 C C . SER A 1 208 ? -5.013 16.513 -8.445 1.00 62.16 208 SER A C 1
ATOM 1636 O O . SER A 1 208 ? -5.459 17.350 -9.213 1.00 62.16 208 SER A O 1
ATOM 1638 N N . SER A 1 209 ? -5.430 15.244 -8.467 1.00 59.91 209 SER A N 1
ATOM 1639 C CA . SER A 1 209 ? -6.519 14.782 -9.338 1.00 59.91 209 SER A CA 1
ATOM 1640 C C . SER A 1 209 ? -7.914 15.071 -8.755 1.00 59.91 209 SER A C 1
ATOM 1642 O O . SER A 1 209 ? -8.905 14.860 -9.448 1.00 59.91 209 SER A O 1
ATOM 1644 N N . PHE A 1 210 ? -8.004 15.537 -7.499 1.00 58.84 210 PHE A N 1
ATOM 1645 C CA . PHE A 1 210 ? -9.262 15.913 -6.829 1.00 58.84 210 PHE A CA 1
ATOM 1646 C C . PHE A 1 210 ? -9.433 17.428 -6.613 1.00 58.84 210 PHE A C 1
ATOM 1648 O O . PHE A 1 210 ? -10.489 17.840 -6.133 1.00 58.84 210 PHE A O 1
ATOM 1655 N N . LEU A 1 211 ? -8.412 18.236 -6.923 1.00 52.22 211 LEU A N 1
ATOM 1656 C CA . LEU A 1 211 ? -8.403 19.706 -6.837 1.00 52.22 211 LEU A CA 1
ATOM 1657 C C . LEU A 1 211 ? -8.559 20.321 -8.229 1.00 52.22 211 LEU A C 1
ATOM 1659 O O . LEU A 1 211 ? -9.315 21.311 -8.335 1.00 52.22 211 LEU A O 1
#

Radius of gyration: 30.81 Å; chains: 1; bounding box: 70×74×87 Å

Sequence (211 aa):
MQAAPSCYGSMVASTSDEVTTSSSRGPMTMSVSKTNSQFIEAPAFFYDMDTDLKELKTALKDVDLLNDSGYRSVMERSSHPFSTSLVFHEDNGFDSEDDASDEHWDGYLTVGADRIKIRDMSDILATRYAFISGARTSEGLTIVTFPDSRSTLPFEDYSLLVKYLLQVPPLEDSHKGFVIIIDRRSDKWSSVRTLLLQISVSIYFHISSFL

InterPro domains:
  IPR051336 Rho GTPase-activating Guanine Nucleotide Exchange Factors [PTHR22826] (114-202)

Organism: NCBI:txid1561998

Secondary structure (DSSP, 8-state):
-PPPPP------------------------------SS--PPP-----HHHHHHHHHHHHH-HHHHHHTT---HHHHTT-SS-------------------TTTT--EEEETTEEEEHHHHHHHHHT-SSEEEEEE-TT--EEEEE----PPPPHHHHHHHHHHHHHSS-HHHHTT-EEEEE--TTS-HHHHHHHHHHHHHHHHHHHHT--

Foldseek 3Di:
DDDDDDPDDDDDDDDDDDDDDDDDDDPDDDDDDDDDDDDDDDPPPPDDPVVVVVVVVVVVPPPVVVVVVPDDDPVNVPPDPDDDDPDDDDDDDDDDDDDPPVPVPQDWDDQQNDTHTPVLLVVLVVQPQKDFPPDADPLRATEIERAQGPDDDDLVSVLSNLSVRLVPDDPVCNVVYHHYHYHNPVHDPVVVVVNVVSNVVSVVSNVVSVD